Protein AF-A0A729UUF3-F1 (afdb_monomer_lite)

Secondary structure (DSSP, 8-state):
-HHHHHHHHHHSHHHHHHHHHHHHHHHH-TTS-HHHHHHHHHHHHHHSEEEEEE-GGG--HHHHHHH----S---TTPPTT---HHHHHHHHHHHHHHTGGGGGGSTTGGG-----B-TTS-BS-SS--GGGS-SS-EEETT--TT-TTGGG-SEEEEEPHHHHHH-EE-SS-TTSTT--S-GGG-EEGGGHHHHHHH--B-TT--BHHHHHHHHHTT----S--

Foldseek 3Di:
DLVLLLVQCVVCQVVLLVLLLVVCCVPVHDVDPSVLLLVLLLVLLLPFWKKDAAAPVPDPVVVVVVVVDDFLPPPPPDDVLDDDVLLVVVVVLCCVLSVLVCCCVDPCVVVDPQPDADPSRHGSDPRDDSSLARSDIARHSVPDCQHRCCVNHSHIDTDDSVNQQVDKDALDDSVPPPCPVPSQLIHGSSRCSSSSSHHDQDPVRNGPNVQSSCVSVVHDDDPDD

Structure (mmCIF, N/CA/C/O backbone):
data_AF-A0A729UUF3-F1
#
_entry.id   AF-A0A729UUF3-F1
#
loop_
_atom_site.group_PDB
_atom_site.id
_atom_site.type_symbol
_atom_site.label_atom_id
_atom_site.label_alt_id
_atom_site.label_comp_id
_atom_site.label_asym_id
_atom_site.label_entity_id
_atom_site.label_seq_id
_atom_site.pdbx_PDB_ins_code
_atom_site.Cartn_x
_atom_site.Cartn_y
_atom_site.Cartn_z
_atom_site.occupancy
_atom_site.B_iso_or_equiv
_atom_site.auth_seq_id
_atom_site.auth_comp_id
_atom_site.auth_asym_id
_atom_site.auth_atom_id
_atom_site.pdbx_PDB_model_num
ATOM 1 N N . VAL A 1 1 ? 18.237 -3.081 4.092 1.00 68.50 1 VAL A N 1
ATOM 2 C CA . VAL A 1 1 ? 17.178 -2.064 3.839 1.00 68.50 1 VAL A CA 1
ATOM 3 C C . VAL A 1 1 ? 15.851 -2.416 4.506 1.00 68.50 1 VAL A C 1
ATOM 5 O O . VAL A 1 1 ? 15.433 -1.671 5.378 1.00 68.50 1 VAL A O 1
ATOM 8 N N . LEU A 1 2 ? 15.205 -3.546 4.182 1.00 71.25 2 LEU A N 1
ATOM 9 C CA . LEU A 1 2 ? 13.897 -3.905 4.768 1.00 71.25 2 LEU A CA 1
ATOM 10 C C . LEU A 1 2 ? 13.904 -3.995 6.302 1.00 71.25 2 LEU A C 1
ATOM 12 O O . LEU A 1 2 ? 12.980 -3.504 6.934 1.00 71.25 2 LEU A O 1
ATOM 16 N N . ALA A 1 3 ? 14.966 -4.535 6.907 1.00 74.19 3 ALA A N 1
ATOM 17 C CA . ALA A 1 3 ? 15.109 -4.572 8.366 1.00 74.19 3 ALA A CA 1
ATOM 18 C C . ALA A 1 3 ? 15.191 -3.167 9.003 1.00 74.19 3 ALA A C 1
ATOM 20 O O . ALA A 1 3 ? 14.622 -2.939 10.067 1.00 74.19 3 ALA A O 1
ATOM 21 N N . HIS A 1 4 ? 15.835 -2.209 8.323 1.00 77.56 4 HIS A N 1
ATOM 22 C CA . HIS A 1 4 ? 15.883 -0.803 8.749 1.00 77.56 4 HIS A CA 1
ATOM 23 C C . HIS A 1 4 ? 14.510 -0.146 8.633 1.00 77.56 4 HIS A C 1
ATOM 25 O O . HIS A 1 4 ? 14.050 0.470 9.587 1.00 77.56 4 HIS A O 1
ATOM 31 N N . ILE A 1 5 ? 13.823 -0.348 7.502 1.00 77.75 5 ILE A N 1
ATOM 32 C CA . ILE A 1 5 ? 12.441 0.111 7.298 1.00 77.75 5 ILE A CA 1
ATOM 33 C C . ILE A 1 5 ? 11.529 -0.454 8.394 1.00 77.75 5 ILE A C 1
ATOM 35 O O . ILE A 1 5 ? 10.790 0.296 9.019 1.00 77.75 5 ILE A O 1
ATOM 39 N N . HIS A 1 6 ? 11.623 -1.753 8.682 1.00 79.19 6 HIS A N 1
ATOM 40 C CA . HIS A 1 6 ? 10.849 -2.397 9.741 1.00 79.19 6 HIS A CA 1
ATOM 41 C C . HIS A 1 6 ? 11.149 -1.789 11.120 1.00 79.19 6 HIS A C 1
ATOM 43 O O . HIS A 1 6 ? 10.230 -1.402 11.833 1.00 79.19 6 HIS A O 1
ATOM 49 N N . SER A 1 7 ? 12.427 -1.616 11.475 1.00 81.12 7 SER A N 1
ATOM 50 C CA . SER A 1 7 ? 12.832 -0.962 12.728 1.00 81.12 7 SER A CA 1
ATOM 51 C C . SER A 1 7 ? 12.320 0.480 12.833 1.00 81.12 7 SER A C 1
ATOM 53 O O . SER A 1 7 ? 11.868 0.900 13.899 1.00 81.12 7 SER A O 1
ATOM 55 N N . ARG A 1 8 ? 12.338 1.240 11.728 1.00 81.19 8 ARG A N 1
ATOM 56 C CA . ARG A 1 8 ? 11.728 2.575 11.652 1.00 81.19 8 ARG A CA 1
ATOM 57 C C . ARG A 1 8 ? 10.232 2.519 11.912 1.00 81.19 8 ARG A C 1
ATOM 59 O O . ARG A 1 8 ? 9.760 3.259 12.766 1.00 81.19 8 ARG A O 1
ATOM 66 N N . CYS A 1 9 ? 9.515 1.642 11.215 1.00 79.75 9 CYS A N 1
ATOM 67 C CA . CYS A 1 9 ? 8.078 1.476 11.401 1.00 79.75 9 CYS A CA 1
ATOM 68 C C . CYS A 1 9 ? 7.740 1.116 12.851 1.00 79.75 9 CYS A C 1
ATOM 70 O O . CYS A 1 9 ? 6.794 1.676 13.392 1.00 79.75 9 CYS A O 1
ATOM 72 N N . GLN A 1 10 ? 8.544 0.262 13.490 1.00 85.06 10 GLN A N 1
ATOM 73 C CA . GLN A 1 10 ? 8.296 -0.172 14.861 1.00 85.06 10 GLN A CA 1
ATOM 74 C C . GLN A 1 10 ? 8.454 0.946 15.896 1.00 85.06 10 GLN A C 1
ATOM 76 O O . GLN A 1 10 ? 7.766 0.930 16.911 1.00 85.06 10 GLN A O 1
ATOM 81 N N . ARG A 1 11 ? 9.318 1.939 15.643 1.00 85.56 11 ARG A N 1
ATOM 82 C CA . ARG A 1 11 ? 9.470 3.096 16.540 1.00 85.56 11 ARG A CA 1
ATOM 83 C C . ARG A 1 11 ? 8.212 3.951 16.635 1.00 85.56 11 ARG A C 1
ATOM 85 O O . ARG A 1 11 ? 7.914 4.461 17.707 1.00 85.56 11 ARG A O 1
ATOM 92 N N . ASP A 1 12 ? 7.489 4.079 15.527 1.00 85.12 12 ASP A N 1
ATOM 93 C CA . ASP A 1 12 ? 6.299 4.926 15.431 1.00 85.12 12 ASP A CA 1
ATOM 94 C C . ASP A 1 12 ? 4.991 4.109 15.512 1.00 85.12 12 ASP A C 1
ATOM 96 O O . ASP A 1 12 ? 3.903 4.674 15.380 1.00 85.12 12 ASP A O 1
ATOM 100 N N . ALA A 1 13 ? 5.087 2.789 15.729 1.00 88.38 13 ALA A N 1
ATOM 101 C CA . ALA A 1 13 ? 3.966 1.847 15.683 1.00 88.38 13 ALA A CA 1
ATOM 102 C C . ALA A 1 13 ? 2.848 2.207 16.662 1.00 88.38 13 ALA A C 1
ATOM 104 O O . ALA A 1 13 ? 1.693 2.312 16.257 1.00 88.38 13 ALA A O 1
ATOM 105 N N . ASP A 1 14 ? 3.183 2.478 17.924 1.00 91.94 14 ASP A N 1
ATOM 106 C CA . ASP A 1 14 ? 2.181 2.809 18.942 1.00 91.94 14 ASP A CA 1
ATOM 107 C C . ASP A 1 14 ? 1.457 4.123 18.618 1.00 91.94 14 ASP A C 1
ATOM 109 O O . ASP A 1 14 ? 0.231 4.206 18.703 1.00 91.94 14 ASP A O 1
ATOM 113 N N . ILE A 1 15 ? 2.203 5.134 18.158 1.00 92.00 15 ILE A N 1
ATOM 114 C CA . ILE A 1 15 ? 1.661 6.449 17.787 1.00 92.00 15 ILE A CA 1
ATOM 115 C C . ILE A 1 15 ? 0.710 6.319 16.593 1.00 92.00 15 ILE A C 1
ATOM 117 O O . ILE A 1 15 ? -0.364 6.925 16.564 1.00 92.00 15 ILE A O 1
ATOM 121 N N . ILE A 1 16 ? 1.099 5.557 15.574 1.00 9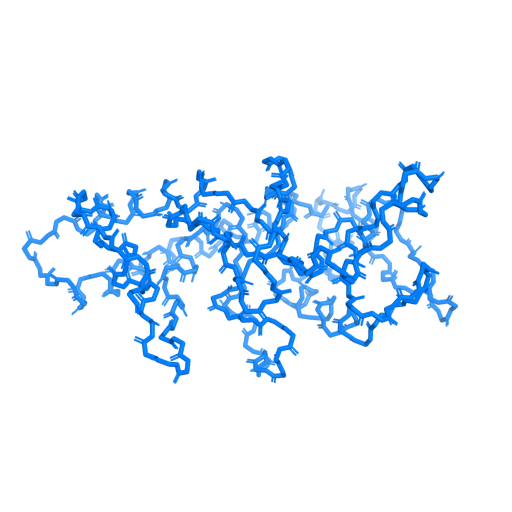1.44 16 ILE A N 1
ATOM 122 C CA . ILE A 1 16 ? 0.281 5.372 14.374 1.00 91.44 16 ILE A CA 1
ATOM 123 C C . ILE A 1 16 ? -0.935 4.497 14.674 1.00 91.44 16 ILE A C 1
ATOM 125 O O . ILE A 1 16 ? -2.042 4.827 14.237 1.00 91.44 16 ILE A O 1
ATOM 129 N N . ARG A 1 17 ? -0.768 3.439 15.469 1.00 94.56 17 ARG A N 1
ATOM 130 C CA . ARG A 1 17 ? -1.879 2.618 15.950 1.00 94.56 17 ARG A CA 1
ATOM 131 C C . ARG A 1 17 ? -2.890 3.470 16.709 1.00 94.56 17 ARG A C 1
ATOM 133 O O . ARG A 1 17 ? -4.086 3.384 16.434 1.00 94.56 17 ARG A O 1
ATOM 140 N N . GLU A 1 18 ? -2.431 4.353 17.593 1.00 95.25 18 GLU A N 1
ATOM 141 C CA . GLU A 1 18 ? -3.304 5.281 18.308 1.00 95.25 18 GLU A CA 1
ATOM 142 C C . GLU A 1 18 ? -4.038 6.233 17.349 1.00 95.25 18 GLU A C 1
ATOM 144 O O . GLU A 1 18 ? -5.249 6.431 17.475 1.00 95.25 18 GLU A O 1
ATOM 149 N N . LYS A 1 19 ? -3.350 6.783 16.339 1.00 94.31 19 LYS A N 1
ATOM 150 C CA . LYS A 1 19 ? -3.987 7.615 15.300 1.00 94.31 19 LYS A CA 1
ATOM 151 C C . LYS A 1 19 ? -5.084 6.854 14.550 1.00 94.31 19 LYS A C 1
ATOM 153 O O . LYS A 1 19 ? -6.162 7.412 14.331 1.00 94.31 19 LYS A O 1
ATOM 158 N N . ALA A 1 20 ? -4.838 5.596 14.183 1.00 94.81 20 ALA A N 1
ATOM 159 C CA . ALA A 1 20 ? -5.822 4.751 13.512 1.00 94.81 20 ALA A CA 1
ATOM 160 C C . ALA A 1 20 ? -7.036 4.465 14.416 1.00 94.81 20 ALA A C 1
ATOM 162 O O . ALA A 1 20 ? -8.177 4.619 13.975 1.00 94.81 20 ALA A O 1
ATOM 163 N N . LEU A 1 21 ? -6.813 4.148 15.696 1.00 96.00 21 LEU A N 1
ATOM 164 C CA . LEU A 1 21 ? -7.884 3.940 16.679 1.00 96.00 21 LEU A CA 1
ATOM 165 C C . LEU A 1 21 ? -8.728 5.200 16.891 1.00 96.00 21 LEU A C 1
ATOM 167 O O . LEU A 1 21 ? -9.956 5.131 16.838 1.00 96.00 21 LEU A O 1
ATOM 171 N N . ARG A 1 22 ? -8.089 6.365 17.067 1.00 94.56 22 ARG A N 1
ATOM 172 C CA . ARG A 1 22 ? -8.787 7.657 17.198 1.00 94.56 22 ARG A CA 1
ATOM 173 C C . ARG A 1 22 ? -9.650 7.945 15.973 1.00 94.56 22 ARG A C 1
ATOM 175 O O . ARG A 1 22 ? -10.770 8.435 16.111 1.00 94.56 22 ARG A O 1
ATOM 182 N N . ARG A 1 23 ? -9.157 7.619 14.774 1.00 93.00 23 ARG A N 1
ATOM 183 C CA . ARG A 1 23 ? -9.937 7.746 13.541 1.00 93.00 23 ARG A CA 1
ATOM 184 C C . ARG A 1 23 ? -11.158 6.828 13.541 1.00 93.00 23 ARG A C 1
ATOM 186 O O . ARG A 1 23 ? -12.254 7.307 13.262 1.00 93.00 23 ARG A O 1
ATOM 193 N N . ILE A 1 24 ? -10.978 5.544 13.856 1.00 94.38 24 ILE A N 1
ATOM 194 C CA . ILE A 1 24 ? -12.077 4.569 13.911 1.00 94.38 24 ILE A CA 1
ATOM 195 C C . ILE A 1 24 ? -13.133 5.016 14.918 1.00 94.38 24 ILE A C 1
ATOM 197 O O . ILE A 1 24 ? -14.303 5.092 14.560 1.00 94.38 24 ILE A O 1
ATOM 201 N N . SER A 1 25 ? -12.720 5.397 16.127 1.00 93.94 25 SER A N 1
ATOM 202 C CA . SER A 1 25 ? -13.625 5.892 17.167 1.00 93.94 25 SER A CA 1
ATOM 203 C C . SER A 1 25 ? -14.436 7.102 16.693 1.00 93.94 25 SER A C 1
ATOM 205 O O . SER A 1 25 ? -15.658 7.125 16.828 1.00 93.94 25 SER A O 1
ATOM 207 N N . ARG A 1 26 ? -13.778 8.075 16.048 1.00 93.06 26 ARG A N 1
ATOM 208 C CA . ARG A 1 26 ? -14.433 9.272 15.504 1.00 93.06 26 ARG A CA 1
ATOM 209 C C . ARG A 1 26 ? -15.440 8.954 14.396 1.00 93.06 26 ARG A C 1
ATOM 211 O O . ARG A 1 26 ? -16.493 9.578 14.343 1.00 93.06 26 ARG A O 1
ATOM 218 N N . GLU A 1 27 ? -15.101 8.057 13.473 1.00 91.38 27 GLU A N 1
ATOM 219 C CA . GLU A 1 27 ? -15.899 7.822 12.259 1.00 91.38 27 GLU A CA 1
ATOM 220 C C . GLU A 1 27 ? -16.933 6.698 12.404 1.00 91.38 27 GLU A C 1
ATOM 222 O O . GLU A 1 27 ? -17.906 6.668 11.652 1.00 91.38 27 GLU A O 1
ATOM 227 N N . CYS A 1 28 ? -16.734 5.780 13.351 1.00 90.62 28 CYS A N 1
ATOM 228 C CA . CYS A 1 28 ? -17.600 4.620 13.562 1.00 90.62 28 CYS A CA 1
ATOM 229 C C . CYS A 1 28 ? -18.421 4.705 14.861 1.00 90.62 28 CYS A C 1
ATOM 231 O O . CYS A 1 28 ? -19.389 3.960 14.993 1.00 90.62 28 CYS A O 1
ATOM 233 N N . GLY A 1 29 ? -18.075 5.612 15.782 1.00 85.44 29 GLY A N 1
ATOM 234 C CA . GLY A 1 29 ? -18.735 5.767 17.079 1.00 85.44 29 GLY A CA 1
ATOM 235 C C . GLY A 1 29 ? -18.079 4.955 18.201 1.00 85.44 29 GLY A C 1
ATOM 236 O O . GLY A 1 29 ? -17.222 4.103 17.969 1.00 85.44 29 GLY A O 1
ATOM 237 N N . THR A 1 30 ? -18.484 5.238 19.440 1.00 74.69 30 THR A N 1
ATOM 238 C CA . THR A 1 30 ? -17.881 4.690 20.671 1.00 74.69 30 THR A CA 1
ATOM 239 C C . THR A 1 30 ? -18.423 3.324 21.090 1.00 74.69 30 THR A C 1
ATOM 241 O O . THR A 1 30 ? -17.847 2.691 21.965 1.00 74.69 30 THR A O 1
ATOM 244 N N . GLU A 1 31 ? -19.518 2.860 20.484 1.00 80.50 31 GLU A N 1
ATOM 245 C CA . GLU A 1 31 ? -20.158 1.571 20.807 1.00 80.50 31 GLU A CA 1
ATOM 246 C C . GLU A 1 31 ? -19.448 0.366 20.169 1.00 80.50 31 GLU A C 1
ATOM 248 O O . GLU A 1 31 ? -19.756 -0.784 20.472 1.00 80.50 31 GLU A O 1
ATOM 253 N N . ILE A 1 32 ? -18.495 0.620 19.270 1.00 86.56 32 ILE A N 1
ATOM 254 C CA . ILE A 1 32 ? -17.754 -0.412 18.549 1.00 86.56 32 ILE A CA 1
ATOM 255 C C . ILE A 1 32 ? -16.410 -0.644 19.233 1.00 86.56 32 ILE A C 1
ATOM 257 O O . ILE A 1 32 ? -15.685 0.305 19.540 1.00 86.56 32 ILE A O 1
ATOM 261 N N . ASP A 1 33 ? -16.028 -1.914 19.378 1.00 94.50 33 ASP A N 1
ATOM 262 C CA . ASP A 1 33 ? -14.659 -2.286 19.727 1.00 94.50 33 ASP A CA 1
ATOM 263 C C . ASP A 1 33 ? -13.699 -1.854 18.604 1.00 94.50 33 ASP A C 1
ATOM 265 O O . ASP A 1 33 ? -13.511 -2.536 17.590 1.00 94.50 33 ASP A O 1
ATOM 269 N N . CYS A 1 34 ? -13.110 -0.671 18.785 1.00 94.88 34 CYS A N 1
ATOM 270 C CA . CYS A 1 34 ? -12.205 -0.052 17.825 1.00 94.88 34 CYS A CA 1
ATOM 271 C C . CYS A 1 34 ? -10.931 -0.880 17.620 1.00 94.88 34 CYS A C 1
ATOM 273 O O . CYS A 1 34 ? -10.379 -0.875 16.521 1.00 94.88 34 CYS A O 1
ATOM 275 N N . THR A 1 35 ? -10.479 -1.604 18.647 1.00 95.81 35 THR A N 1
ATOM 276 C CA . THR A 1 35 ? -9.274 -2.438 18.582 1.00 95.81 35 THR A CA 1
ATOM 277 C C . THR A 1 35 ? -9.529 -3.676 17.739 1.00 95.81 35 THR A C 1
ATOM 279 O O . THR A 1 35 ? -8.746 -3.977 16.836 1.00 95.81 35 THR A O 1
ATOM 282 N N . LEU A 1 36 ? -10.645 -4.363 17.987 1.00 96.19 36 LEU A N 1
ATOM 283 C CA . LEU A 1 36 ? -11.055 -5.505 17.177 1.00 96.19 36 LEU A CA 1
ATOM 284 C C . LEU A 1 36 ? -11.284 -5.093 15.720 1.00 96.19 36 LEU A C 1
ATOM 286 O O . LEU A 1 36 ? -10.827 -5.784 14.808 1.00 96.19 36 LEU A O 1
ATOM 290 N N . LEU A 1 37 ? -11.961 -3.962 15.495 1.00 96.50 37 LEU A N 1
ATOM 291 C CA . LEU A 1 37 ? -12.211 -3.452 14.150 1.00 96.50 37 LEU A CA 1
ATOM 292 C C . LEU A 1 37 ? -10.899 -3.111 13.429 1.00 96.50 37 LEU A C 1
ATOM 294 O O . LEU A 1 37 ? -10.712 -3.546 12.296 1.00 96.50 37 LEU A O 1
ATOM 298 N N . LEU A 1 38 ? -9.967 -2.418 14.093 1.00 96.81 38 LEU A N 1
ATOM 299 C CA . LEU A 1 38 ? -8.652 -2.105 13.528 1.00 96.81 38 LEU A CA 1
ATOM 300 C C . LEU A 1 38 ? -7.894 -3.372 13.122 1.00 96.81 38 LEU A C 1
ATOM 302 O O . LEU A 1 38 ? -7.396 -3.447 12.002 1.00 96.81 38 LEU A O 1
ATOM 306 N N . ASN A 1 39 ? -7.842 -4.377 13.999 1.00 96.69 39 ASN A N 1
ATOM 307 C CA . ASN A 1 39 ? -7.133 -5.626 13.719 1.00 96.69 39 ASN A CA 1
ATOM 308 C C . ASN A 1 39 ? -7.719 -6.349 12.494 1.00 96.69 39 ASN A C 1
ATOM 310 O O . ASN A 1 39 ? -6.967 -6.815 11.644 1.00 96.69 39 ASN A O 1
ATOM 314 N N . LYS A 1 40 ? -9.052 -6.377 12.352 1.00 97.06 40 LYS A N 1
ATOM 315 C CA . LYS A 1 40 ? -9.712 -6.932 11.157 1.00 97.06 40 LYS A CA 1
ATOM 316 C C . LYS A 1 40 ? -9.395 -6.139 9.891 1.00 97.06 40 LYS A C 1
ATOM 318 O O . LYS A 1 40 ? -9.183 -6.724 8.837 1.00 97.06 40 LYS A O 1
ATOM 323 N N . MET A 1 41 ? -9.368 -4.809 9.976 1.00 96.25 41 MET A N 1
ATOM 324 C CA . MET A 1 41 ? -9.020 -3.957 8.836 1.00 96.25 41 MET A CA 1
ATOM 325 C C . MET A 1 41 ? -7.568 -4.183 8.388 1.00 96.25 41 MET A C 1
ATOM 327 O O . MET A 1 41 ? -7.312 -4.257 7.190 1.00 96.25 41 MET A O 1
ATOM 331 N N . VAL A 1 42 ? -6.629 -4.326 9.331 1.00 95.94 42 VAL A N 1
ATOM 332 C CA . VAL A 1 42 ? -5.226 -4.668 9.040 1.00 95.94 42 VAL A CA 1
ATOM 333 C C . VAL A 1 42 ? -5.127 -6.033 8.360 1.00 95.94 42 VAL A C 1
ATOM 335 O O . VAL A 1 42 ? -4.477 -6.134 7.321 1.00 95.94 42 VAL A O 1
ATOM 338 N N . ASP A 1 43 ? -5.818 -7.044 8.890 1.00 95.69 43 ASP A N 1
ATOM 339 C CA . ASP A 1 43 ? -5.847 -8.394 8.318 1.00 95.69 43 ASP A CA 1
ATOM 340 C C . ASP A 1 43 ? -6.377 -8.393 6.873 1.00 95.69 43 ASP A C 1
ATOM 342 O O . ASP A 1 43 ? -5.748 -8.952 5.974 1.00 95.69 43 ASP A O 1
ATOM 346 N N . ILE A 1 44 ? -7.465 -7.664 6.602 1.00 94.88 44 ILE A N 1
ATOM 347 C CA . ILE A 1 44 ? -7.993 -7.491 5.239 1.00 94.88 44 ILE A CA 1
ATOM 348 C C . ILE A 1 44 ? -6.937 -6.883 4.308 1.00 94.88 44 ILE A C 1
ATOM 350 O O . ILE A 1 44 ? -6.737 -7.377 3.200 1.00 94.88 44 ILE A O 1
ATOM 354 N N . LEU A 1 45 ? -6.245 -5.822 4.736 1.00 94.06 45 LEU A N 1
ATOM 355 C CA . LEU A 1 45 ? -5.234 -5.160 3.906 1.00 94.06 45 LEU A CA 1
ATOM 356 C C . LEU A 1 45 ? -4.005 -6.046 3.658 1.00 94.06 45 LEU A C 1
ATOM 358 O O . LEU A 1 45 ? -3.450 -6.019 2.561 1.00 94.06 45 LEU A O 1
ATOM 362 N N . GLN A 1 46 ? -3.573 -6.840 4.638 1.00 93.06 46 GLN A N 1
ATOM 363 C CA . GLN A 1 46 ? -2.435 -7.754 4.476 1.00 93.06 46 GLN A CA 1
ATOM 364 C C . GLN A 1 46 ? -2.755 -8.910 3.516 1.00 93.06 46 GLN A C 1
ATOM 366 O O . GLN A 1 46 ? -1.899 -9.294 2.710 1.00 93.06 46 GLN A O 1
ATOM 371 N N . ASN A 1 47 ? -3.996 -9.404 3.537 1.00 93.12 47 ASN A N 1
ATOM 372 C CA . ASN A 1 47 ? -4.465 -10.493 2.675 1.00 93.12 47 ASN A CA 1
ATOM 373 C C . ASN A 1 47 ? -5.026 -10.024 1.318 1.00 93.12 47 ASN A C 1
ATOM 375 O O . ASN A 1 47 ? -5.300 -10.846 0.449 1.00 93.12 47 ASN A O 1
ATOM 379 N N . ALA A 1 48 ? -5.179 -8.717 1.099 1.00 92.75 48 ALA A N 1
ATOM 380 C CA . ALA A 1 48 ? -5.674 -8.168 -0.160 1.00 92.75 48 ALA A CA 1
ATOM 381 C C . ALA A 1 48 ? -4.748 -8.479 -1.348 1.00 92.75 48 ALA A C 1
ATOM 383 O O . ALA A 1 48 ? -3.518 -8.484 -1.211 1.00 92.75 48 ALA A O 1
ATOM 384 N N . ARG A 1 49 ? -5.331 -8.674 -2.536 1.00 92.38 49 ARG A N 1
ATOM 385 C CA . ARG A 1 49 ? -4.576 -8.907 -3.775 1.00 92.38 49 ARG A CA 1
ATOM 386 C C . ARG A 1 49 ? -3.776 -7.662 -4.141 1.00 92.38 49 ARG A C 1
ATOM 388 O O . ARG A 1 49 ? -4.284 -6.544 -4.053 1.00 92.38 49 ARG A O 1
ATOM 395 N N . LEU A 1 50 ? -2.537 -7.840 -4.593 1.00 90.69 50 LEU A N 1
ATOM 396 C CA . LEU A 1 50 ? -1.750 -6.750 -5.167 1.00 90.69 50 LEU A CA 1
ATOM 397 C C . LEU A 1 50 ? -1.835 -6.837 -6.691 1.00 90.69 50 LEU A C 1
ATOM 399 O O . LEU A 1 50 ? -1.277 -7.756 -7.285 1.00 90.69 50 LEU A O 1
ATOM 403 N N . THR A 1 51 ? -2.541 -5.904 -7.327 1.00 89.19 51 THR A N 1
ATOM 404 C CA . THR A 1 51 ? -2.884 -6.005 -8.753 1.00 89.19 51 THR A CA 1
ATOM 405 C C . THR A 1 51 ? -2.218 -4.929 -9.603 1.00 89.19 51 THR A C 1
ATOM 407 O O . THR A 1 51 ? -2.176 -3.765 -9.202 1.00 89.19 51 THR A O 1
ATOM 410 N N . ILE A 1 52 ? -1.777 -5.289 -10.812 1.00 85.50 52 ILE A N 1
ATOM 411 C CA . ILE A 1 52 ? -1.381 -4.341 -11.866 1.00 85.50 52 ILE A CA 1
ATOM 412 C C . ILE A 1 52 ? -2.427 -4.376 -12.977 1.00 85.50 52 ILE A C 1
ATOM 414 O O . ILE A 1 52 ? -2.534 -5.367 -13.700 1.00 85.50 52 ILE A O 1
ATOM 418 N N . ASN A 1 53 ? -3.180 -3.288 -13.120 1.00 85.19 53 ASN A N 1
ATOM 419 C CA . ASN A 1 53 ? -4.189 -3.118 -14.161 1.00 85.19 53 ASN A CA 1
ATOM 420 C C . ASN A 1 53 ? -3.580 -2.717 -15.507 1.00 85.19 53 ASN A C 1
ATOM 422 O O . ASN A 1 53 ? -2.645 -1.919 -15.565 1.00 85.19 53 ASN A O 1
ATOM 426 N N . PHE A 1 54 ? -4.145 -3.237 -16.597 1.00 79.94 54 PHE A N 1
ATOM 427 C CA . PHE A 1 54 ? -3.719 -2.929 -17.955 1.00 79.94 54 PHE A CA 1
ATOM 428 C C . PHE A 1 54 ? -4.840 -3.086 -18.988 1.00 79.94 54 PHE A C 1
ATOM 430 O O . PHE A 1 54 ? -5.830 -3.801 -18.802 1.00 79.94 54 PHE A O 1
ATOM 437 N N . ASN A 1 55 ? -4.671 -2.427 -20.135 1.00 81.06 55 ASN A N 1
ATOM 438 C CA . ASN A 1 55 ? -5.514 -2.643 -21.304 1.00 81.06 55 ASN A CA 1
ATOM 439 C C . ASN A 1 55 ? -4.896 -3.736 -22.185 1.00 81.06 55 ASN A C 1
ATOM 441 O O . ASN A 1 55 ? -3.883 -3.492 -22.839 1.00 81.06 55 ASN A O 1
ATOM 445 N N . ALA A 1 56 ? -5.516 -4.920 -22.223 1.00 80.56 56 ALA A N 1
ATOM 446 C CA . ALA A 1 56 ? -5.014 -6.066 -22.982 1.00 80.56 56 ALA A CA 1
ATOM 447 C C . ALA A 1 56 ? -4.808 -5.763 -24.47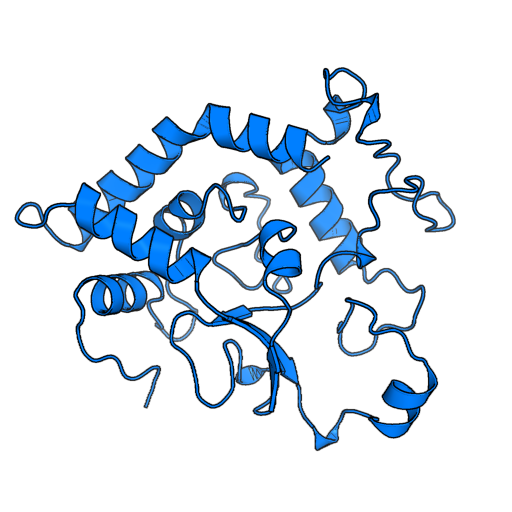5 1.00 80.56 56 ALA A C 1
ATOM 449 O O . ALA A 1 56 ? -3.852 -6.251 -25.064 1.00 80.56 56 ALA A O 1
ATOM 450 N N . ALA A 1 57 ? -5.631 -4.892 -25.071 1.00 80.62 57 ALA A N 1
ATOM 451 C CA . ALA A 1 57 ? -5.484 -4.489 -26.471 1.00 80.62 57 ALA A CA 1
ATOM 452 C C . ALA A 1 57 ? -4.237 -3.621 -26.731 1.00 80.62 57 ALA A C 1
ATOM 454 O O . ALA A 1 57 ? -3.857 -3.416 -27.880 1.00 80.62 57 ALA A O 1
ATOM 455 N N . LYS A 1 58 ? -3.616 -3.086 -25.673 1.00 74.38 58 LYS A N 1
ATOM 456 C CA . LYS A 1 58 ? -2.398 -2.267 -25.735 1.00 74.38 58 LYS A CA 1
ATOM 457 C C . LYS A 1 58 ? -1.152 -3.018 -25.259 1.00 74.38 58 LYS A C 1
ATOM 459 O O . LYS A 1 58 ? -0.066 -2.447 -25.318 1.00 74.38 58 LYS A O 1
ATOM 464 N N . ILE A 1 59 ? -1.292 -4.254 -24.773 1.00 71.38 59 ILE A N 1
ATOM 465 C CA . ILE A 1 59 ? -0.154 -5.076 -24.358 1.00 71.38 59 ILE A CA 1
ATOM 466 C C . ILE A 1 59 ? 0.314 -5.938 -25.528 1.00 71.38 59 ILE A C 1
ATOM 468 O O . ILE A 1 59 ? -0.428 -6.769 -26.048 1.00 71.38 59 ILE A O 1
ATOM 472 N N . ASP A 1 60 ? 1.588 -5.791 -25.887 1.00 72.12 60 ASP A N 1
ATOM 473 C CA . ASP A 1 60 ? 2.279 -6.730 -26.767 1.00 72.12 60 ASP A CA 1
ATOM 474 C C . ASP A 1 60 ? 2.751 -7.953 -25.967 1.00 72.12 60 ASP A C 1
ATOM 476 O O . ASP A 1 60 ? 3.887 -8.033 -25.486 1.00 72.12 60 ASP A O 1
ATOM 480 N N . PHE A 1 61 ? 1.851 -8.927 -25.825 1.00 73.00 61 PHE A N 1
ATOM 481 C CA . PHE A 1 61 ? 2.146 -10.184 -25.142 1.00 73.00 61 PHE A CA 1
ATOM 482 C C . PHE A 1 61 ? 3.239 -11.001 -25.846 1.00 73.00 61 PHE A C 1
ATOM 484 O O . PHE A 1 61 ? 3.962 -11.747 -25.187 1.00 73.00 61 PHE A O 1
ATOM 491 N N . ALA A 1 62 ? 3.396 -10.868 -27.166 1.00 70.94 62 ALA A N 1
ATOM 492 C CA . ALA A 1 62 ? 4.373 -11.648 -27.921 1.00 70.94 62 ALA A CA 1
ATOM 493 C C . ALA A 1 62 ? 5.808 -11.209 -27.598 1.00 70.94 62 ALA A C 1
ATOM 495 O O . ALA A 1 62 ? 6.680 -12.054 -27.385 1.00 70.94 62 ALA A O 1
ATOM 496 N N . SER A 1 63 ? 6.053 -9.901 -27.512 1.00 65.38 63 SER A N 1
ATOM 497 C CA . SER A 1 63 ? 7.341 -9.367 -27.048 1.00 65.38 63 SER A CA 1
ATOM 498 C C . SER A 1 63 ? 7.573 -9.643 -25.562 1.00 65.38 63 SER A C 1
ATOM 500 O O . SER A 1 63 ? 8.690 -9.961 -25.153 1.00 65.38 63 SER A O 1
ATOM 502 N N . LEU A 1 64 ? 6.508 -9.599 -24.762 1.00 63.84 64 LEU A N 1
ATOM 503 C CA . LEU A 1 64 ? 6.553 -9.872 -23.326 1.00 63.84 64 LEU A CA 1
ATOM 504 C C . LEU A 1 64 ? 6.981 -11.319 -23.021 1.00 63.84 64 LEU A C 1
ATOM 506 O O . LEU A 1 64 ? 7.844 -11.537 -22.174 1.00 63.84 64 LEU A O 1
ATOM 510 N N . LEU A 1 65 ? 6.483 -12.302 -23.777 1.00 64.69 65 LEU A N 1
ATOM 511 C CA . LEU A 1 65 ? 6.897 -13.707 -23.652 1.00 64.69 65 LEU A CA 1
ATOM 512 C C . LEU A 1 65 ? 8.356 -13.952 -24.081 1.00 64.69 65 LEU A C 1
ATOM 514 O O . LEU A 1 65 ? 9.010 -14.850 -23.550 1.00 64.69 65 LEU A O 1
ATOM 518 N N . LYS A 1 66 ? 8.882 -13.166 -25.030 1.00 60.94 66 LYS A N 1
ATOM 519 C CA . LYS A 1 66 ? 10.262 -13.307 -25.533 1.00 60.94 66 LYS A CA 1
ATOM 520 C C . LYS A 1 66 ? 11.310 -12.787 -24.554 1.00 60.94 66 LYS A C 1
ATOM 522 O O . LYS A 1 66 ? 12.373 -13.391 -24.440 1.00 60.94 66 LYS A O 1
ATOM 527 N N . ASN A 1 67 ? 11.011 -11.698 -23.850 1.00 55.75 67 ASN A N 1
ATOM 528 C CA . ASN A 1 67 ? 11.985 -11.026 -22.991 1.00 55.75 67 ASN A CA 1
ATOM 529 C C . ASN A 1 67 ? 12.218 -11.731 -21.645 1.00 55.75 67 ASN A C 1
ATOM 531 O O . ASN A 1 67 ? 13.158 -11.360 -20.954 1.00 55.75 67 ASN A O 1
ATOM 535 N N . LYS A 1 68 ? 11.416 -12.751 -21.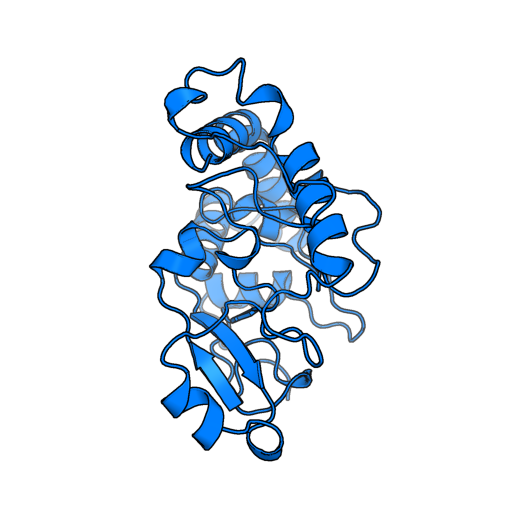286 1.00 46.25 68 LYS A N 1
ATOM 536 C CA . LYS A 1 68 ? 11.505 -13.594 -20.065 1.00 46.25 68 LYS A CA 1
ATOM 537 C C . LYS A 1 68 ? 11.541 -12.863 -18.713 1.00 46.25 68 LYS A C 1
ATOM 539 O O . LYS A 1 68 ? 11.442 -13.516 -17.679 1.00 46.25 68 LYS A O 1
ATOM 544 N N . GLU A 1 69 ? 11.637 -11.543 -18.705 1.00 44.97 69 GLU A N 1
ATOM 545 C CA . GLU A 1 69 ? 11.717 -10.706 -17.521 1.00 44.97 69 GLU A CA 1
ATOM 546 C C . GLU A 1 69 ? 10.555 -9.718 -17.526 1.00 44.97 69 GLU A C 1
ATOM 548 O O . GLU A 1 69 ? 10.391 -8.894 -18.429 1.00 44.97 69 GLU A O 1
ATOM 553 N N . TYR A 1 70 ? 9.736 -9.808 -16.483 1.00 49.97 70 TYR A N 1
ATOM 554 C CA . TYR A 1 70 ? 8.781 -8.772 -16.139 1.00 49.97 70 TYR A CA 1
ATOM 555 C C . TYR A 1 70 ? 9.554 -7.670 -15.419 1.00 49.97 70 TYR A C 1
ATOM 557 O O . TYR A 1 70 ? 9.960 -7.845 -14.271 1.00 49.97 70 TYR A O 1
ATOM 565 N N . LEU A 1 71 ? 9.779 -6.528 -16.068 1.00 46.16 71 LEU A N 1
ATOM 566 C CA . LEU A 1 71 ? 10.217 -5.354 -15.322 1.00 46.16 71 LEU A CA 1
ATOM 567 C C . LEU A 1 71 ? 9.043 -4.905 -14.447 1.00 46.16 71 LEU A C 1
ATOM 569 O O . LEU A 1 71 ? 7.938 -4.701 -14.946 1.00 46.16 71 LEU A O 1
ATOM 573 N N . ASN A 1 72 ? 9.280 -4.682 -13.153 1.00 44.09 72 ASN A N 1
ATOM 574 C CA . ASN A 1 72 ? 8.267 -4.137 -12.236 1.00 44.09 72 ASN A CA 1
ATOM 575 C C . ASN A 1 72 ? 7.819 -2.702 -12.613 1.00 44.09 72 ASN A C 1
ATOM 577 O O . ASN A 1 72 ? 6.993 -2.078 -11.947 1.00 44.09 72 ASN A O 1
ATOM 581 N N . SER A 1 73 ? 8.369 -2.158 -13.695 1.00 45.97 73 SER A N 1
ATOM 582 C CA . SER A 1 73 ? 8.080 -0.860 -14.268 1.00 45.97 73 SER A CA 1
ATOM 583 C C . SER A 1 73 ? 7.066 -0.952 -15.408 1.00 45.97 73 SER A C 1
ATOM 585 O O . SER A 1 73 ? 7.396 -0.649 -16.553 1.00 45.97 73 SER A O 1
ATOM 587 N N . TYR A 1 74 ? 5.807 -1.284 -15.119 1.00 49.53 74 TYR A N 1
ATOM 588 C CA . TYR A 1 74 ? 4.707 -0.910 -16.020 1.00 49.53 74 TYR A CA 1
ATOM 589 C C . TYR A 1 74 ? 4.400 0.586 -15.868 1.00 49.53 74 TYR A C 1
ATOM 591 O O . TYR A 1 74 ? 3.297 0.992 -15.520 1.00 49.53 74 TYR A O 1
ATOM 599 N N . ALA A 1 75 ? 5.405 1.426 -16.109 1.00 44.94 75 ALA A N 1
ATOM 600 C CA . ALA A 1 75 ? 5.159 2.809 -16.464 1.00 44.94 75 ALA A CA 1
ATOM 601 C C . ALA A 1 75 ? 4.780 2.798 -17.950 1.00 44.94 75 ALA A C 1
ATOM 603 O O . ALA A 1 75 ? 5.598 2.429 -18.796 1.00 44.94 75 ALA A O 1
ATOM 604 N N . LEU A 1 76 ? 3.531 3.140 -18.275 1.00 38.94 76 LEU A N 1
ATOM 605 C CA . LEU A 1 76 ? 3.102 3.294 -19.667 1.00 38.94 76 LEU A CA 1
ATOM 606 C C . LEU A 1 76 ? 4.065 4.261 -20.383 1.00 38.94 76 LEU A C 1
ATOM 608 O O . LEU A 1 76 ? 4.126 5.436 -20.034 1.00 38.94 76 LEU A O 1
ATOM 612 N N . GLY A 1 77 ? 4.818 3.760 -21.370 1.00 38.00 77 GLY A N 1
ATOM 613 C CA . GLY A 1 77 ? 5.731 4.563 -22.193 1.00 38.00 77 GLY A CA 1
ATOM 614 C C . GLY A 1 77 ? 7.208 4.600 -21.771 1.00 38.00 77 GLY A C 1
ATOM 615 O O . GLY A 1 77 ? 7.965 5.332 -22.403 1.00 38.00 77 GLY A O 1
ATOM 616 N N . CYS A 1 78 ? 7.649 3.830 -20.769 1.00 40.91 78 CYS A N 1
ATOM 617 C CA . CYS A 1 78 ? 9.074 3.753 -20.400 1.00 40.91 78 CYS A CA 1
ATOM 618 C C . CYS A 1 78 ? 9.776 2.538 -21.019 1.00 40.91 78 CYS A C 1
ATOM 620 O O . CYS A 1 78 ? 9.211 1.443 -21.058 1.00 40.91 78 CYS A O 1
ATOM 622 N N . ARG A 1 79 ? 11.018 2.716 -21.489 1.00 40.31 79 ARG A N 1
ATOM 623 C CA . ARG A 1 79 ? 11.853 1.619 -22.000 1.00 40.31 79 ARG A CA 1
ATOM 624 C C . ARG A 1 79 ? 12.625 0.944 -20.858 1.00 40.31 79 ARG A C 1
ATOM 626 O O . ARG A 1 79 ? 12.872 1.575 -19.831 1.00 40.31 79 ARG A O 1
ATOM 633 N N . PRO A 1 80 ? 13.062 -0.317 -21.026 1.00 38.69 80 PRO A N 1
ATOM 634 C CA . PRO A 1 80 ? 14.064 -0.921 -20.149 1.00 38.69 80 PRO A CA 1
ATOM 635 C C . PRO A 1 80 ? 15.288 -0.001 -20.002 1.00 38.69 80 PRO A C 1
ATOM 637 O O . PRO A 1 80 ? 15.920 0.335 -20.999 1.00 38.69 80 PRO A O 1
ATOM 640 N N . GLY A 1 81 ? 15.603 0.420 -18.774 1.00 43.03 81 GLY A N 1
ATOM 641 C CA . GLY A 1 81 ? 16.718 1.334 -18.479 1.00 43.03 81 GLY A CA 1
ATOM 642 C C . GLY A 1 81 ? 16.343 2.816 -18.378 1.00 43.03 81 GLY A C 1
ATOM 643 O O . GLY A 1 81 ? 17.115 3.586 -17.811 1.00 43.03 81 GLY A O 1
ATOM 644 N N . ASP A 1 82 ? 15.145 3.211 -18.819 1.00 42.41 82 ASP A N 1
ATOM 645 C CA . ASP A 1 82 ? 14.621 4.541 -18.518 1.00 42.41 82 ASP A CA 1
ATOM 646 C C . ASP A 1 82 ? 14.141 4.554 -17.064 1.00 42.41 82 ASP A C 1
ATOM 648 O O . ASP A 1 82 ? 13.210 3.835 -16.692 1.00 42.41 82 ASP A O 1
ATOM 652 N N . LEU A 1 83 ? 14.754 5.390 -16.227 1.00 49.00 83 LEU A N 1
ATOM 653 C CA . LEU A 1 83 ? 14.160 5.777 -14.952 1.00 49.00 83 LEU A CA 1
ATOM 654 C C . LEU A 1 83 ? 13.163 6.900 -15.229 1.00 49.00 83 LEU A C 1
ATOM 656 O O . LEU A 1 83 ? 13.591 8.039 -15.430 1.00 49.00 83 LEU A O 1
ATOM 660 N N . PRO A 1 84 ? 11.842 6.638 -15.246 1.00 54.50 84 PRO A N 1
ATOM 661 C CA . PRO A 1 84 ? 10.881 7.728 -15.278 1.00 54.50 84 PRO A CA 1
ATOM 662 C C . PRO A 1 84 ? 11.174 8.691 -14.125 1.00 54.50 84 PRO A C 1
ATOM 664 O O . PRO A 1 84 ? 11.502 8.247 -13.026 1.00 54.50 84 PRO A O 1
ATOM 667 N N . ALA A 1 85 ? 11.015 10.002 -14.343 1.00 55.25 85 ALA A N 1
ATOM 668 C CA . ALA A 1 85 ? 11.176 11.032 -13.303 1.00 55.25 85 ALA A CA 1
ATOM 669 C C . ALA A 1 85 ? 10.407 10.693 -12.007 1.00 55.25 85 ALA A C 1
ATOM 671 O O . ALA A 1 85 ? 10.820 11.029 -10.899 1.00 55.25 85 ALA A O 1
ATOM 672 N N . TYR A 1 86 ? 9.321 9.938 -12.161 1.00 55.00 86 TYR A N 1
ATOM 673 C CA . TYR A 1 86 ? 8.569 9.290 -11.100 1.00 55.0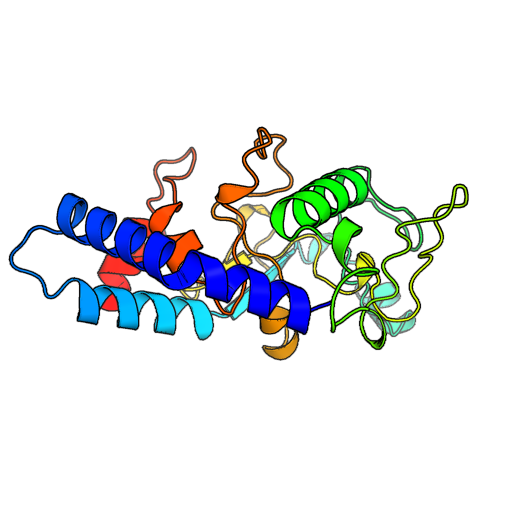0 86 TYR A CA 1
ATOM 674 C C . TYR A 1 86 ? 9.431 8.470 -10.114 1.00 55.00 86 TYR A C 1
ATOM 676 O O . TYR A 1 86 ? 9.276 8.616 -8.903 1.00 55.00 86 TYR A O 1
ATOM 684 N N . ASN A 1 87 ? 10.365 7.644 -10.599 1.00 56.78 87 ASN A N 1
ATOM 685 C CA . ASN A 1 87 ? 11.232 6.826 -9.748 1.00 56.78 87 ASN A CA 1
ATOM 686 C C . ASN A 1 87 ? 12.184 7.682 -8.912 1.00 56.78 87 ASN A C 1
ATOM 688 O O . ASN A 1 87 ? 12.435 7.341 -7.765 1.00 56.78 87 ASN A O 1
ATOM 692 N N . VAL A 1 88 ? 12.657 8.813 -9.446 1.00 56.56 88 VAL A N 1
ATOM 693 C CA . VAL A 1 88 ? 13.506 9.762 -8.705 1.00 56.56 88 VAL A CA 1
ATOM 694 C C . VAL A 1 88 ? 12.707 10.448 -7.592 1.00 56.56 88 VAL A C 1
ATOM 696 O O . VAL A 1 88 ? 13.185 10.574 -6.465 1.00 56.56 88 VAL A O 1
ATOM 699 N N . GLY A 1 89 ? 11.462 10.845 -7.877 1.00 60.72 89 GLY A N 1
ATOM 700 C CA . GLY A 1 89 ? 10.558 11.406 -6.870 1.00 60.72 89 GLY A CA 1
ATOM 701 C C . GLY A 1 89 ? 10.228 10.406 -5.759 1.00 60.72 89 GLY A C 1
ATOM 702 O O . GLY A 1 89 ? 10.353 10.733 -4.580 1.00 60.72 89 GLY A O 1
ATOM 703 N N . ARG A 1 90 ? 9.865 9.170 -6.124 1.00 64.69 90 ARG A N 1
ATOM 704 C CA . ARG A 1 90 ? 9.558 8.099 -5.166 1.00 64.69 90 ARG A CA 1
ATOM 705 C C . ARG A 1 90 ? 10.772 7.712 -4.325 1.00 64.69 90 ARG A C 1
ATOM 707 O O . ARG A 1 90 ? 10.634 7.616 -3.112 1.00 64.69 90 ARG A O 1
ATOM 714 N N . ASP A 1 91 ? 11.942 7.542 -4.936 1.00 66.12 91 ASP A N 1
ATOM 715 C CA . ASP A 1 91 ? 13.189 7.239 -4.224 1.00 66.12 91 ASP A CA 1
ATOM 716 C C . ASP A 1 91 ? 13.529 8.334 -3.201 1.00 66.12 91 ASP A C 1
ATOM 718 O O . ASP A 1 91 ? 13.849 8.034 -2.053 1.00 66.12 91 ASP A O 1
ATOM 722 N N . SER A 1 92 ? 13.338 9.611 -3.559 1.00 67.00 92 SER A N 1
ATOM 723 C CA . SER A 1 92 ? 13.511 10.732 -2.626 1.00 67.00 92 SER A CA 1
ATOM 724 C C . SER A 1 92 ? 12.520 10.692 -1.453 1.00 67.00 92 SER A C 1
ATOM 726 O O . SER A 1 92 ? 12.904 10.944 -0.308 1.00 67.00 92 SER A O 1
ATOM 728 N N . VAL A 1 93 ? 11.249 10.363 -1.716 1.00 71.06 93 VAL A N 1
ATOM 729 C CA . VAL A 1 93 ? 10.202 10.231 -0.687 1.00 71.06 93 VAL A CA 1
ATOM 730 C C . VAL A 1 93 ? 10.503 9.060 0.246 1.00 71.06 93 VAL A C 1
ATOM 732 O O . VAL A 1 93 ? 10.453 9.237 1.459 1.00 71.06 93 VAL A O 1
ATOM 735 N N . GLU A 1 94 ? 10.846 7.889 -0.292 1.00 73.38 94 GLU A N 1
ATOM 736 C CA . GLU A 1 94 ? 11.199 6.702 0.497 1.00 73.38 94 GLU A CA 1
ATOM 737 C C . GLU A 1 94 ? 12.463 6.930 1.325 1.00 73.38 94 GLU A C 1
ATOM 739 O O . GLU A 1 94 ? 12.489 6.581 2.506 1.00 73.38 94 GLU A O 1
ATOM 744 N N . THR A 1 95 ? 13.474 7.568 0.731 1.00 72.31 95 THR A N 1
ATOM 745 C CA . THR A 1 95 ? 14.719 7.930 1.413 1.00 72.31 95 THR A CA 1
ATOM 746 C C . THR A 1 95 ? 14.423 8.774 2.641 1.00 72.31 95 THR A C 1
ATOM 748 O O . THR A 1 95 ? 14.762 8.364 3.746 1.00 72.31 95 THR A O 1
ATOM 751 N N . LYS A 1 96 ? 13.670 9.868 2.482 1.00 74.00 96 LYS A N 1
ATOM 752 C CA . LYS A 1 96 ? 13.289 10.743 3.601 1.00 74.00 96 LYS A CA 1
ATOM 753 C C . LYS A 1 96 ? 12.371 10.057 4.614 1.00 74.00 96 LYS A C 1
ATOM 755 O O . LYS A 1 96 ? 12.561 10.221 5.812 1.00 74.00 96 LYS A O 1
ATOM 760 N N . ALA A 1 97 ? 11.361 9.314 4.156 1.00 75.31 97 ALA A N 1
ATOM 761 C CA . ALA A 1 97 ? 10.370 8.681 5.032 1.00 75.31 97 ALA A CA 1
ATOM 762 C C . ALA A 1 97 ? 10.989 7.606 5.937 1.00 75.31 97 ALA A C 1
ATOM 764 O O . ALA A 1 97 ? 10.579 7.449 7.085 1.00 75.31 97 ALA A O 1
ATOM 765 N N . PHE A 1 98 ? 11.976 6.869 5.423 1.00 76.88 98 PHE A N 1
ATOM 766 C CA . PHE A 1 98 ? 12.616 5.769 6.143 1.00 76.88 98 PHE A CA 1
ATOM 767 C C . PHE A 1 98 ? 14.053 6.074 6.574 1.00 76.88 98 PHE A C 1
ATOM 769 O O . PHE A 1 98 ? 14.740 5.172 7.057 1.00 76.88 98 PHE A O 1
ATOM 776 N N . GLU A 1 99 ? 14.496 7.325 6.428 1.00 77.06 99 GLU A N 1
ATOM 777 C CA . GLU A 1 99 ? 15.859 7.782 6.715 1.00 77.06 99 GLU A CA 1
ATOM 778 C C . GLU A 1 99 ? 16.909 6.836 6.103 1.00 77.06 99 GLU A C 1
ATOM 780 O O . GLU A 1 99 ? 17.799 6.329 6.798 1.00 77.06 99 GLU A O 1
ATOM 785 N N . LEU A 1 100 ? 16.753 6.505 4.815 1.00 75.50 100 LEU A N 1
ATOM 786 C CA . LEU A 1 100 ? 17.637 5.550 4.132 1.00 75.50 100 LEU A CA 1
ATOM 787 C C . LEU A 1 100 ? 19.067 6.094 4.007 1.00 75.50 100 LEU A C 1
ATOM 789 O O . LEU A 1 100 ? 20.013 5.314 3.954 1.00 75.50 100 LEU A O 1
ATOM 793 N N . GLU A 1 101 ? 19.246 7.412 4.049 1.00 73.31 101 GLU A N 1
ATOM 794 C CA . GLU A 1 101 ? 20.549 8.074 4.122 1.00 73.31 101 GLU A CA 1
ATOM 795 C C . GLU A 1 101 ? 21.328 7.729 5.401 1.00 73.31 101 GLU A C 1
ATOM 797 O O . GLU A 1 101 ? 22.555 7.728 5.389 1.00 73.31 101 GLU A O 1
ATOM 802 N N . ARG A 1 102 ? 20.639 7.362 6.490 1.00 74.88 102 ARG A N 1
ATOM 803 C CA . ARG A 1 102 ? 21.265 6.986 7.773 1.00 74.88 102 ARG A CA 1
ATOM 804 C C . ARG A 1 102 ? 21.606 5.508 7.860 1.00 74.88 102 ARG A C 1
ATOM 806 O O . ARG A 1 102 ? 22.018 5.016 8.910 1.00 74.88 102 ARG A O 1
ATOM 813 N N . LEU A 1 103 ? 21.378 4.765 6.785 1.00 71.62 103 LEU A N 1
ATOM 814 C CA . LEU A 1 103 ? 21.510 3.322 6.815 1.00 71.62 103 LEU A CA 1
ATOM 815 C C . LEU A 1 103 ? 22.978 2.888 6.950 1.00 71.62 103 LEU A C 1
ATOM 817 O O . LEU A 1 103 ? 23.235 1.886 7.618 1.00 71.62 103 LEU A O 1
ATOM 821 N N . ALA A 1 104 ? 23.917 3.680 6.419 1.00 69.81 104 ALA A N 1
ATOM 822 C CA . ALA A 1 104 ? 25.361 3.494 6.598 1.00 69.81 104 ALA A CA 1
ATOM 823 C C . ALA A 1 104 ? 25.805 3.582 8.071 1.00 69.81 104 ALA A C 1
ATOM 825 O O . ALA A 1 104 ? 26.721 2.869 8.471 1.00 69.81 104 ALA A O 1
ATOM 826 N N . ASP A 1 105 ? 25.104 4.378 8.883 1.00 71.81 105 ASP A N 1
ATOM 827 C CA . ASP A 1 105 ? 25.388 4.574 10.312 1.00 71.81 105 ASP A CA 1
ATOM 828 C C . ASP A 1 105 ? 24.545 3.657 11.219 1.00 71.81 105 ASP A C 1
ATOM 830 O O . ASP A 1 105 ? 24.527 3.804 12.442 1.00 71.81 105 ASP A O 1
ATOM 834 N N . SER A 1 106 ? 23.792 2.720 10.634 1.00 70.75 106 SER A N 1
ATOM 835 C CA . SER A 1 106 ? 22.883 1.831 11.360 1.00 70.75 106 SER A CA 1
ATOM 836 C C . SER A 1 106 ? 23.471 0.422 11.533 1.00 70.75 106 SER A C 1
ATOM 838 O O . SER A 1 106 ? 24.296 -0.008 10.723 1.00 70.75 106 SER A O 1
ATOM 840 N N . PRO A 1 107 ? 22.959 -0.388 12.484 1.00 72.62 107 PRO A N 1
ATOM 841 C CA . PRO A 1 107 ? 23.266 -1.823 12.555 1.00 72.62 107 PRO A CA 1
ATOM 842 C C . PRO A 1 107 ? 22.920 -2.591 11.268 1.00 72.62 107 PRO A C 1
ATOM 844 O O . PRO A 1 107 ? 23.331 -3.736 11.088 1.00 72.62 107 PRO A O 1
ATOM 847 N N . TYR A 1 108 ? 22.149 -1.970 10.370 1.00 69.25 108 TYR A N 1
ATOM 848 C CA . TYR A 1 108 ? 21.725 -2.541 9.103 1.00 69.25 108 TYR A CA 1
ATOM 849 C C . TYR A 1 108 ? 22.618 -2.158 7.917 1.00 69.25 108 TYR A C 1
ATOM 851 O O . TYR A 1 108 ? 22.315 -2.589 6.801 1.00 69.25 108 TYR A O 1
ATOM 859 N N . ALA A 1 109 ? 23.708 -1.410 8.133 1.00 66.19 109 ALA A N 1
ATOM 860 C CA . ALA A 1 109 ? 24.667 -1.022 7.095 1.00 66.19 109 ALA A CA 1
ATOM 861 C C . ALA A 1 109 ? 25.172 -2.205 6.239 1.00 66.19 109 ALA A C 1
ATOM 863 O O . ALA A 1 109 ? 25.160 -2.083 5.011 1.00 66.19 109 ALA A O 1
ATOM 864 N N . PRO A 1 110 ? 25.492 -3.395 6.804 1.00 61.19 110 PRO A N 1
ATOM 865 C CA . PRO A 1 110 ? 25.891 -4.558 6.001 1.00 61.19 110 PRO A CA 1
ATOM 866 C C . PRO A 1 110 ? 24.799 -5.046 5.035 1.00 61.19 110 PRO A C 1
ATOM 868 O O . PRO A 1 110 ? 25.091 -5.676 4.022 1.00 61.19 110 PRO A O 1
ATOM 871 N N . TYR A 1 111 ? 23.533 -4.745 5.340 1.00 54.22 111 TYR A N 1
ATOM 872 C CA . TYR A 1 111 ? 22.350 -5.193 4.603 1.00 54.22 111 TYR A CA 1
ATOM 873 C C . TYR A 1 111 ? 21.725 -4.098 3.728 1.00 54.22 111 TYR A C 1
ATOM 875 O O . TYR A 1 111 ? 20.654 -4.304 3.145 1.00 54.22 111 TYR A O 1
ATOM 883 N N . GLY A 1 112 ? 22.306 -2.902 3.664 1.00 52.56 112 GLY A N 1
ATOM 884 C CA . GLY A 1 112 ? 21.836 -1.861 2.761 1.00 52.56 112 GLY A CA 1
ATOM 885 C C . GLY A 1 112 ? 22.981 -1.005 2.256 1.00 52.56 112 GLY A C 1
ATOM 886 O O . GLY A 1 112 ? 23.339 0.031 2.793 1.00 52.56 112 GLY A O 1
ATOM 887 N N . GLN A 1 113 ? 23.526 -1.421 1.128 1.00 52.94 113 GLN A N 1
ATOM 888 C CA . GLN A 1 113 ? 24.340 -0.530 0.324 1.00 52.94 113 GLN A CA 1
ATOM 889 C C . GLN A 1 113 ? 23.387 0.391 -0.442 1.00 52.94 113 GLN A C 1
ATOM 891 O O . GLN A 1 113 ? 23.089 0.122 -1.594 1.00 52.94 113 GLN A O 1
ATOM 896 N N . THR A 1 114 ? 22.794 1.405 0.185 1.00 52.09 114 THR A N 1
ATOM 897 C CA . THR A 1 114 ? 21.890 2.355 -0.493 1.00 52.09 114 THR A CA 1
ATOM 898 C C . THR A 1 114 ? 22.706 3.499 -1.079 1.00 52.09 114 THR A C 1
ATOM 900 O O . THR A 1 114 ? 22.752 4.590 -0.528 1.00 52.09 114 THR A O 1
ATOM 903 N N . GLY A 1 115 ? 23.399 3.246 -2.189 1.00 50.06 115 GLY A N 1
ATOM 904 C CA . GLY A 1 115 ? 24.188 4.281 -2.864 1.00 50.06 115 GLY A CA 1
ATOM 905 C C . GLY A 1 115 ? 23.382 5.195 -3.801 1.00 50.06 115 GLY A C 1
ATOM 906 O O . GLY A 1 115 ? 23.990 5.987 -4.515 1.00 50.06 115 GLY A O 1
ATOM 907 N N . GLY A 1 116 ? 22.053 5.049 -3.881 1.00 52.34 116 GLY A N 1
ATOM 908 C CA . GLY A 1 116 ? 21.228 5.736 -4.885 1.00 52.34 116 GLY A CA 1
ATOM 909 C C . GLY A 1 116 ? 21.591 5.330 -6.320 1.00 52.34 116 GLY A C 1
ATOM 910 O O . GLY A 1 116 ? 22.033 4.204 -6.556 1.00 52.34 116 GLY A O 1
ATOM 911 N N . PHE A 1 117 ? 21.423 6.245 -7.277 1.00 48.31 117 PHE A N 1
ATOM 912 C CA . PHE A 1 117 ? 21.890 6.079 -8.658 1.00 48.31 117 PHE A CA 1
ATOM 913 C C . PHE A 1 117 ? 23.175 6.866 -8.912 1.00 48.31 117 PHE A C 1
ATOM 915 O O . PHE A 1 117 ? 23.376 7.949 -8.365 1.00 48.31 117 PHE A O 1
ATOM 922 N N . SER A 1 118 ? 24.050 6.337 -9.766 1.00 55.69 118 SER A N 1
ATOM 923 C CA . SER A 1 118 ? 25.162 7.110 -10.320 1.00 55.69 118 SER A CA 1
ATOM 924 C C . SER A 1 118 ? 24.646 8.229 -11.236 1.00 55.69 118 SER A C 1
ATOM 926 O O . SER A 1 118 ? 23.492 8.224 -11.667 1.00 55.69 118 SER A O 1
ATOM 928 N N . VAL A 1 119 ? 25.530 9.160 -11.609 1.00 51.47 119 VAL A N 1
ATOM 929 C CA . VAL A 1 119 ? 25.258 10.168 -12.656 1.00 51.47 119 VAL A CA 1
ATOM 930 C C . VAL A 1 119 ? 24.906 9.508 -14.000 1.00 51.47 119 VAL A C 1
ATOM 932 O O . VAL A 1 119 ? 24.198 10.093 -14.811 1.00 51.47 119 VAL A O 1
ATOM 935 N N . ALA A 1 120 ? 25.347 8.265 -14.216 1.00 56.66 120 ALA A N 1
ATOM 936 C CA . ALA A 1 120 ? 24.996 7.443 -15.372 1.00 56.66 120 ALA A CA 1
ATOM 937 C C . ALA A 1 120 ? 23.708 6.620 -15.164 1.00 56.66 120 ALA A C 1
ATOM 939 O O . ALA A 1 120 ? 23.451 5.684 -15.917 1.00 56.66 120 ALA A O 1
ATOM 940 N N . TYR A 1 121 ? 22.910 6.938 -14.140 1.00 50.88 121 TYR A N 1
ATOM 941 C CA . TYR A 1 121 ? 21.632 6.293 -13.830 1.00 50.88 121 TYR A CA 1
ATOM 942 C C . TYR A 1 121 ? 21.725 4.781 -13.570 1.00 50.88 121 TYR A C 1
ATOM 944 O O . TYR A 1 121 ? 20.760 4.039 -13.750 1.00 50.88 121 TYR A O 1
ATOM 952 N N . THR A 1 122 ? 22.872 4.308 -13.078 1.00 53.22 122 THR A N 1
ATOM 953 C CA . THR A 1 122 ? 23.062 2.911 -12.651 1.00 53.22 122 THR A CA 1
ATOM 954 C C . THR A 1 122 ? 22.818 2.783 -11.147 1.00 53.22 122 THR A C 1
ATOM 956 O O . THR A 1 122 ? 23.341 3.618 -10.404 1.00 53.22 122 THR A O 1
ATOM 959 N N . PRO A 1 123 ? 22.072 1.772 -10.657 1.00 50.00 123 PRO A N 1
ATOM 960 C CA . PRO A 1 123 ? 21.933 1.551 -9.221 1.00 50.00 123 PRO A CA 1
ATOM 961 C C . PRO A 1 123 ? 23.313 1.343 -8.591 1.00 50.00 123 PRO A C 1
ATOM 963 O O . PRO A 1 123 ? 24.056 0.448 -8.988 1.00 50.00 123 PRO A O 1
ATOM 966 N N . ASN A 1 124 ? 23.654 2.143 -7.585 1.00 52.06 124 ASN A N 1
ATOM 967 C CA . ASN A 1 124 ? 24.886 1.978 -6.810 1.00 52.06 124 ASN A CA 1
ATOM 968 C C . ASN A 1 124 ? 24.741 0.883 -5.731 1.00 52.06 124 ASN A C 1
ATOM 970 O O . ASN A 1 124 ? 25.677 0.612 -4.983 1.00 52.06 124 ASN A O 1
ATOM 974 N N . SER A 1 125 ? 23.563 0.256 -5.640 1.00 53.94 125 SER A N 1
ATOM 975 C CA . SER A 1 125 ? 23.266 -0.878 -4.767 1.00 53.94 125 SER A CA 1
ATOM 976 C C . SER A 1 125 ? 23.152 -2.173 -5.563 1.00 53.94 125 SER A C 1
ATOM 978 O O . SER A 1 125 ? 22.382 -2.241 -6.518 1.00 53.94 125 SER A O 1
ATOM 980 N N . ARG A 1 126 ? 23.824 -3.243 -5.119 1.00 47.47 126 ARG A N 1
ATOM 981 C CA . ARG A 1 126 ? 23.590 -4.597 -5.656 1.00 47.47 126 ARG A CA 1
ATOM 982 C C . ARG A 1 126 ? 22.285 -5.234 -5.166 1.00 47.47 126 ARG A C 1
ATOM 984 O O . ARG A 1 126 ? 21.789 -6.141 -5.823 1.00 47.47 126 ARG A O 1
ATOM 991 N N . THR A 1 127 ? 21.753 -4.812 -4.016 1.00 47.69 127 THR A N 1
ATOM 992 C CA . THR A 1 127 ? 20.636 -5.495 -3.329 1.00 47.69 127 THR A CA 1
ATOM 993 C C . THR A 1 127 ? 19.337 -4.692 -3.291 1.00 47.69 127 THR A C 1
ATOM 995 O O . THR A 1 127 ? 18.287 -5.258 -2.997 1.00 47.69 127 THR A O 1
ATOM 998 N N . PHE A 1 128 ? 19.375 -3.397 -3.610 1.00 48.06 128 PHE A N 1
ATOM 999 C CA . PHE A 1 128 ? 18.195 -2.545 -3.715 1.00 48.06 128 PHE A CA 1
ATOM 1000 C C . PHE A 1 128 ? 18.157 -1.879 -5.090 1.00 48.06 128 PHE A C 1
ATOM 1002 O O . PHE A 1 128 ? 18.836 -0.886 -5.332 1.00 48.06 128 PHE A O 1
ATOM 1009 N N . SER A 1 129 ? 17.349 -2.429 -5.996 1.00 52.66 129 SER A N 1
ATOM 1010 C CA . SER A 1 129 ? 17.010 -1.737 -7.237 1.00 52.66 129 SER A CA 1
ATOM 1011 C C . SER A 1 129 ? 15.656 -1.051 -7.073 1.00 52.66 129 SER A C 1
ATOM 1013 O O . SER A 1 129 ? 14.693 -1.724 -6.707 1.00 52.66 129 SER A O 1
ATOM 1015 N N . PRO A 1 130 ? 15.505 0.236 -7.400 1.00 49.22 130 PRO A N 1
ATOM 1016 C CA . PRO A 1 130 ? 14.190 0.877 -7.492 1.00 49.22 130 PRO A CA 1
ATOM 1017 C C . PRO A 1 130 ? 13.260 0.211 -8.519 1.00 49.22 130 PRO A C 1
ATOM 1019 O O . PRO A 1 130 ? 12.044 0.329 -8.421 1.00 49.22 130 PRO A O 1
ATOM 1022 N N . THR A 1 131 ? 13.814 -0.589 -9.439 1.00 51.94 131 THR A N 1
ATOM 1023 C CA . THR A 1 131 ? 13.049 -1.473 -10.335 1.00 51.94 131 THR A CA 1
ATOM 1024 C C . THR A 1 131 ? 12.658 -2.818 -9.706 1.00 51.94 131 THR A C 1
ATOM 1026 O O . THR A 1 131 ? 12.025 -3.633 -10.368 1.00 51.94 131 THR A O 1
ATOM 1029 N N . SER A 1 132 ? 13.011 -3.091 -8.444 1.00 53.00 132 SER A N 1
ATOM 1030 C CA . SER A 1 132 ? 12.625 -4.317 -7.714 1.00 53.00 132 SER A CA 1
ATOM 1031 C C . SER A 1 132 ? 11.212 -4.259 -7.124 1.00 53.00 132 SER A C 1
ATOM 1033 O O . SER A 1 132 ? 10.701 -5.273 -6.655 1.00 53.00 132 SER A O 1
ATOM 1035 N N . ARG A 1 133 ? 10.574 -3.083 -7.155 1.00 64.62 133 ARG A N 1
ATOM 1036 C CA . ARG A 1 133 ? 9.214 -2.854 -6.658 1.00 64.62 133 ARG A CA 1
ATOM 1037 C C . ARG A 1 133 ? 8.304 -2.427 -7.806 1.00 64.62 133 ARG A C 1
ATOM 1039 O O . ARG A 1 133 ? 8.762 -1.683 -8.675 1.00 64.62 133 ARG A O 1
ATOM 1046 N N . PRO A 1 134 ? 7.028 -2.854 -7.818 1.00 63.69 134 PRO A N 1
ATOM 1047 C CA . PRO A 1 134 ? 6.064 -2.358 -8.782 1.00 63.69 134 PRO A CA 1
ATOM 1048 C C . PRO A 1 134 ? 5.945 -0.839 -8.671 1.00 63.69 134 PRO A C 1
ATOM 1050 O O . PRO A 1 134 ? 5.675 -0.274 -7.605 1.00 63.69 134 PRO A O 1
ATOM 1053 N N . ILE A 1 135 ? 6.171 -0.181 -9.803 1.00 65.19 135 ILE A N 1
ATOM 1054 C CA . ILE A 1 135 ? 6.036 1.270 -9.937 1.00 65.19 135 ILE A CA 1
ATOM 1055 C C . ILE A 1 135 ? 4.552 1.655 -9.868 1.00 65.19 135 ILE A C 1
ATOM 1057 O O . ILE A 1 135 ? 4.199 2.669 -9.275 1.00 65.19 135 ILE A O 1
ATOM 1061 N N . TYR A 1 136 ? 3.680 0.797 -10.400 1.00 72.31 136 TYR A N 1
ATOM 1062 C CA . TYR A 1 136 ? 2.238 0.982 -10.413 1.00 72.31 136 TYR A CA 1
ATOM 1063 C C . TYR A 1 136 ? 1.536 -0.331 -10.038 1.00 72.31 136 TYR A C 1
ATOM 1065 O O . TYR A 1 136 ? 1.607 -1.305 -10.785 1.00 72.31 136 TYR A O 1
ATOM 1073 N N . ALA A 1 137 ? 0.896 -0.362 -8.869 1.00 81.81 137 ALA A N 1
ATOM 1074 C CA . ALA A 1 137 ? 0.053 -1.461 -8.404 1.00 81.81 137 ALA A CA 1
ATOM 1075 C C . ALA A 1 137 ? -0.992 -0.931 -7.413 1.00 81.81 137 ALA A C 1
ATOM 1077 O O . ALA A 1 137 ? -0.755 0.065 -6.727 1.00 81.81 137 ALA A O 1
ATOM 1078 N N . ALA A 1 138 ? -2.127 -1.616 -7.322 1.00 86.00 138 ALA A N 1
ATOM 1079 C CA . ALA A 1 138 ? -3.209 -1.301 -6.400 1.00 86.00 138 ALA A CA 1
ATOM 1080 C C . ALA A 1 138 ? -3.427 -2.453 -5.415 1.00 86.00 138 ALA A C 1
ATOM 1082 O O . ALA A 1 138 ? -3.365 -3.623 -5.793 1.00 86.00 138 ALA A O 1
ATOM 1083 N N . LEU A 1 139 ? -3.693 -2.107 -4.155 1.00 89.94 139 LEU A N 1
ATOM 1084 C CA . LEU A 1 139 ? -4.121 -3.063 -3.142 1.00 89.94 139 LEU A CA 1
ATOM 1085 C C . LEU A 1 139 ? -5.636 -3.269 -3.278 1.00 89.94 139 LEU A C 1
ATOM 1087 O O . LEU A 1 139 ? -6.431 -2.450 -2.815 1.00 89.94 139 LEU A O 1
ATOM 1091 N N . ASP A 1 140 ? -6.031 -4.341 -3.956 1.00 90.50 140 ASP A N 1
ATOM 1092 C CA . ASP A 1 140 ? -7.421 -4.669 -4.260 1.00 90.50 140 ASP A CA 1
ATOM 1093 C C . ASP A 1 140 ? -8.054 -5.480 -3.125 1.00 90.50 140 ASP A C 1
ATOM 1095 O O . ASP A 1 140 ? -8.240 -6.695 -3.208 1.00 90.50 140 ASP A O 1
ATOM 1099 N N . PHE A 1 141 ? -8.365 -4.791 -2.027 1.00 90.50 141 PHE A N 1
ATOM 1100 C CA . PHE A 1 141 ? -8.992 -5.412 -0.857 1.00 90.50 141 PHE A CA 1
ATOM 1101 C C . PHE A 1 141 ? -10.475 -5.740 -1.062 1.00 90.50 141 PHE A C 1
ATOM 1103 O O . PHE A 1 141 ? -11.044 -6.489 -0.277 1.00 90.50 141 PHE A O 1
ATOM 1110 N N . LEU A 1 142 ? -11.100 -5.202 -2.112 1.00 88.12 142 LEU A N 1
ATOM 1111 C CA . LEU A 1 142 ? -12.510 -5.426 -2.439 1.00 88.12 142 LEU A CA 1
ATOM 1112 C C . LEU A 1 142 ? -12.736 -6.626 -3.355 1.00 88.12 142 LEU A C 1
ATOM 1114 O O . LEU A 1 142 ? -13.884 -6.990 -3.600 1.00 88.12 142 LEU A O 1
ATOM 1118 N N . ASN A 1 143 ? -11.661 -7.199 -3.892 1.00 88.56 143 ASN A N 1
ATOM 1119 C CA . ASN A 1 143 ? -11.707 -8.222 -4.924 1.00 88.56 143 ASN A CA 1
ATOM 1120 C C . ASN A 1 143 ? -12.517 -7.796 -6.160 1.00 88.56 143 ASN A C 1
ATOM 1122 O O . ASN A 1 143 ? -13.385 -8.533 -6.631 1.00 88.56 143 ASN A O 1
ATOM 1126 N N . GLY A 1 144 ? -12.229 -6.608 -6.698 1.00 87.06 144 GLY A N 1
ATOM 1127 C CA . GLY A 1 144 ? -12.888 -6.119 -7.906 1.00 87.06 144 GLY A CA 1
ATOM 1128 C C . GLY A 1 144 ? -12.736 -7.089 -9.085 1.00 87.06 144 GLY A C 1
ATOM 1129 O O . GLY A 1 144 ? -11.658 -7.639 -9.323 1.00 87.06 144 GLY A O 1
ATOM 1130 N N . GLU A 1 145 ? -13.804 -7.272 -9.868 1.00 89.88 145 GLU A N 1
ATOM 1131 C CA . GLU A 1 145 ? -13.785 -8.143 -11.061 1.00 89.88 145 GLU A CA 1
ATOM 1132 C C . GLU A 1 145 ? -12.724 -7.714 -12.081 1.00 89.88 145 GLU A C 1
ATOM 1134 O O . GLU A 1 145 ? -12.163 -8.534 -12.800 1.00 89.88 145 GLU A O 1
ATOM 1139 N N . ASN A 1 146 ? -12.428 -6.414 -12.110 1.00 88.88 146 ASN A N 1
ATOM 1140 C CA . ASN A 1 146 ? -11.477 -5.795 -13.020 1.00 88.88 146 ASN A CA 1
ATOM 1141 C C . ASN A 1 146 ? -10.220 -5.299 -12.285 1.00 88.88 146 ASN A C 1
ATOM 1143 O O . ASN A 1 146 ? -9.588 -4.368 -12.770 1.00 88.88 146 ASN A O 1
ATOM 1147 N N . GLY A 1 147 ? -9.874 -5.857 -11.119 1.00 88.06 147 GLY A N 1
ATOM 1148 C CA . GLY A 1 147 ? -8.723 -5.440 -10.306 1.00 88.06 147 GLY A CA 1
ATOM 1149 C C . GLY A 1 147 ? -8.908 -4.099 -9.580 1.00 88.06 147 GLY A C 1
ATOM 1150 O O . GLY A 1 147 ? -9.927 -3.421 -9.731 1.00 88.06 147 GLY A O 1
ATOM 1151 N N . GLY A 1 148 ? -7.900 -3.705 -8.795 1.00 84.62 148 GLY A N 1
ATOM 1152 C CA . GLY A 1 148 ? -7.988 -2.559 -7.879 1.00 84.62 148 GLY A CA 1
ATOM 1153 C C . GLY A 1 148 ? -7.968 -1.178 -8.540 1.00 84.62 148 GLY A C 1
ATOM 1154 O O . GLY A 1 148 ? -8.311 -0.190 -7.896 1.00 84.62 148 GLY A O 1
ATOM 1155 N N . ALA A 1 149 ? -7.573 -1.083 -9.812 1.00 81.69 149 ALA A N 1
ATOM 1156 C CA . ALA A 1 149 ? -7.484 0.183 -10.533 1.00 81.69 149 ALA A CA 1
ATOM 1157 C C . ALA A 1 149 ? -7.933 0.055 -11.998 1.00 81.69 149 ALA A C 1
ATOM 1159 O O . ALA A 1 149 ? -7.197 0.346 -12.945 1.00 81.69 149 ALA A O 1
ATOM 1160 N N . SER A 1 150 ? -9.188 -0.353 -12.182 1.00 80.62 150 SER A N 1
ATOM 1161 C CA . SER A 1 150 ? -9.814 -0.601 -13.491 1.00 80.62 150 SER A CA 1
ATOM 1162 C C . SER A 1 150 ? -9.767 0.583 -14.473 1.00 80.62 150 SER A C 1
ATOM 1164 O O . SER A 1 150 ? -9.837 0.377 -15.687 1.00 80.62 150 SER A O 1
ATOM 1166 N N . ALA A 1 151 ? -9.570 1.814 -13.984 1.00 77.69 151 ALA A N 1
ATOM 1167 C CA . ALA A 1 151 ? -9.342 3.004 -14.809 1.00 77.69 151 ALA A CA 1
ATOM 1168 C C . ALA A 1 151 ? -8.115 2.878 -15.742 1.00 77.69 151 ALA A C 1
ATOM 1170 O O . ALA A 1 151 ? -8.082 3.498 -16.803 1.00 77.69 151 ALA A O 1
ATOM 1171 N N . TYR A 1 152 ? -7.134 2.041 -15.388 1.00 75.69 152 TYR A N 1
ATOM 1172 C CA . TYR A 1 152 ? -5.922 1.781 -16.180 1.00 75.69 152 TYR A CA 1
ATOM 1173 C C . TYR A 1 152 ? -6.081 0.571 -17.116 1.00 75.69 152 TYR A C 1
ATOM 1175 O O . TYR A 1 152 ? -5.198 0.254 -17.917 1.00 75.69 152 TYR A O 1
ATOM 1183 N N . GLY A 1 153 ? -7.246 -0.072 -17.062 1.00 82.00 153 GLY A N 1
ATOM 1184 C CA . GLY A 1 153 ? -7.658 -1.169 -17.917 1.00 82.00 153 GLY A CA 1
ATOM 1185 C C . GLY A 1 153 ? -8.388 -2.255 -17.134 1.00 82.00 153 GLY A C 1
ATOM 1186 O O . GLY A 1 153 ? -8.201 -2.418 -15.930 1.00 82.00 153 GLY A O 1
ATOM 1187 N N . LYS A 1 154 ? -9.249 -2.990 -17.842 1.00 88.00 154 LYS A N 1
ATOM 1188 C CA . LYS A 1 154 ? -10.141 -3.996 -17.248 1.00 88.00 154 LYS A CA 1
ATOM 1189 C C . LYS A 1 154 ? -9.481 -5.361 -17.022 1.00 88.00 154 LYS A C 1
ATOM 1191 O O . LYS A 1 154 ? -10.064 -6.217 -16.374 1.00 88.00 154 LYS A O 1
ATOM 1196 N N . SER A 1 155 ? -8.280 -5.570 -17.555 1.00 87.62 155 SER A N 1
ATOM 1197 C CA . SER A 1 155 ? -7.475 -6.766 -17.299 1.00 87.62 155 SER A CA 1
ATOM 1198 C C . SER A 1 155 ? -6.428 -6.456 -16.234 1.00 87.62 155 SER A C 1
ATOM 1200 O O . SER A 1 155 ? -5.999 -5.308 -16.110 1.00 87.62 155 SER A O 1
ATOM 1202 N N . PHE A 1 156 ? -6.007 -7.458 -15.464 1.00 88.50 156 PHE A N 1
ATOM 1203 C CA . PHE A 1 156 ? -4.984 -7.268 -14.440 1.00 88.50 156 PHE A CA 1
ATOM 1204 C C . PHE A 1 156 ? -4.124 -8.515 -14.233 1.00 88.50 156 PHE A C 1
ATOM 1206 O O . PHE A 1 156 ? -4.548 -9.635 -14.517 1.00 88.50 156 PHE A O 1
ATOM 1213 N N . PHE A 1 157 ? -2.912 -8.298 -13.725 1.00 86.38 157 PHE A N 1
ATOM 1214 C CA . PHE A 1 157 ? -2.078 -9.342 -13.135 1.00 86.38 157 PHE A CA 1
ATOM 1215 C C . PHE A 1 157 ? -2.159 -9.256 -11.617 1.00 86.38 157 PHE A C 1
ATOM 1217 O O . PHE A 1 157 ? -2.102 -8.159 -11.062 1.00 86.38 157 PHE A O 1
ATOM 1224 N N . GLU A 1 158 ? -2.244 -10.405 -10.958 1.00 89.56 158 GLU A N 1
ATOM 1225 C CA . GLU A 1 158 ? -2.034 -10.520 -9.518 1.00 89.56 158 GLU A CA 1
ATOM 1226 C C . GLU A 1 158 ? -0.552 -10.797 -9.252 1.00 89.56 158 GLU A C 1
ATOM 1228 O O . GLU A 1 158 ? 0.034 -11.724 -9.815 1.00 89.56 158 GLU A O 1
ATOM 1233 N N . LEU A 1 159 ? 0.074 -9.950 -8.439 1.00 84.44 159 LEU A N 1
ATOM 1234 C CA . LEU A 1 159 ? 1.461 -10.114 -8.030 1.00 84.44 159 LEU A CA 1
ATOM 1235 C C . LEU A 1 159 ? 1.548 -11.077 -6.850 1.00 84.44 159 LEU A C 1
ATOM 1237 O O . LEU A 1 159 ? 0.673 -11.104 -5.990 1.00 84.44 159 LEU A O 1
ATOM 1241 N N . ASN A 1 160 ? 2.652 -11.819 -6.783 1.00 80.88 160 ASN A N 1
ATOM 1242 C CA . ASN A 1 160 ? 2.932 -12.711 -5.663 1.00 80.88 160 ASN A CA 1
ATOM 1243 C C . ASN A 1 160 ? 2.980 -11.934 -4.332 1.00 80.88 160 ASN A C 1
ATOM 1245 O O . ASN A 1 160 ? 3.499 -10.815 -4.269 1.00 80.88 160 ASN A O 1
ATOM 1249 N N . ASP A 1 161 ? 2.485 -12.546 -3.255 1.00 79.62 161 ASP A N 1
ATOM 1250 C CA . ASP A 1 161 ? 2.460 -11.956 -1.915 1.00 79.62 161 ASP A CA 1
ATOM 1251 C C . ASP A 1 161 ? 3.837 -11.500 -1.415 1.00 79.62 161 ASP A C 1
ATOM 1253 O O . ASP A 1 161 ? 3.938 -10.489 -0.717 1.00 79.62 161 ASP A O 1
ATOM 1257 N N . ASN A 1 162 ? 4.919 -12.172 -1.818 1.00 76.50 162 ASN A N 1
ATOM 1258 C CA . ASN A 1 162 ? 6.279 -11.762 -1.456 1.00 76.50 162 ASN A CA 1
ATOM 1259 C C . ASN A 1 162 ? 6.678 -10.388 -2.035 1.00 76.50 162 ASN A C 1
ATOM 1261 O O . ASN A 1 162 ? 7.569 -9.720 -1.509 1.00 76.50 162 ASN A O 1
ATOM 1265 N N . VAL A 1 163 ? 6.024 -9.933 -3.107 1.00 77.06 163 VAL A N 1
ATOM 1266 C CA . VAL A 1 163 ? 6.221 -8.588 -3.656 1.00 77.06 163 VAL A CA 1
ATOM 1267 C C . VAL A 1 163 ? 5.572 -7.563 -2.729 1.00 77.06 163 VAL A C 1
ATOM 1269 O O . VAL A 1 163 ? 6.170 -6.522 -2.454 1.00 77.06 163 VAL A O 1
ATOM 1272 N N . LYS A 1 164 ? 4.394 -7.876 -2.176 1.00 83.06 164 LYS A N 1
ATOM 1273 C CA . LYS A 1 164 ? 3.622 -7.008 -1.270 1.00 83.06 164 LYS A CA 1
ATOM 1274 C C . LYS A 1 164 ? 4.402 -6.654 -0.009 1.00 83.06 164 LYS A C 1
ATOM 1276 O O . LYS A 1 164 ? 4.467 -5.481 0.350 1.00 83.06 164 LYS A O 1
ATOM 1281 N N . THR A 1 165 ? 5.066 -7.633 0.611 1.00 79.38 165 THR A N 1
ATOM 1282 C CA . THR A 1 165 ? 5.899 -7.414 1.811 1.00 79.38 165 THR A CA 1
ATOM 1283 C C . THR A 1 165 ? 7.058 -6.453 1.563 1.00 79.38 165 THR A C 1
ATOM 1285 O O . THR A 1 165 ? 7.528 -5.781 2.481 1.00 79.38 165 THR A O 1
ATOM 1288 N N . ASN A 1 166 ? 7.508 -6.369 0.310 1.00 75.06 166 ASN A N 1
ATOM 1289 C CA . ASN A 1 166 ? 8.614 -5.520 -0.104 1.00 75.06 166 ASN A CA 1
ATOM 1290 C C . ASN A 1 166 ? 8.157 -4.148 -0.607 1.00 75.06 166 ASN A C 1
ATOM 1292 O O . ASN A 1 166 ? 9.015 -3.293 -0.828 1.00 75.06 166 ASN A O 1
ATOM 1296 N N . CYS A 1 167 ? 6.852 -3.926 -0.791 1.00 79.12 167 CYS A N 1
ATOM 1297 C CA . CYS A 1 167 ? 6.300 -2.676 -1.299 1.00 79.12 167 CYS A CA 1
ATOM 1298 C C . CYS A 1 167 ? 6.178 -1.602 -0.216 1.00 79.12 167 CYS A C 1
ATOM 1300 O O . CYS A 1 167 ? 5.940 -1.865 0.963 1.00 79.12 167 CYS A O 1
ATOM 1302 N N . THR A 1 168 ? 6.275 -0.358 -0.668 1.00 80.56 168 THR A N 1
ATOM 1303 C CA . THR A 1 168 ? 5.755 0.806 0.046 1.00 80.56 168 THR A CA 1
ATOM 1304 C C . THR A 1 168 ? 4.363 1.109 -0.494 1.00 80.56 168 THR A C 1
ATOM 1306 O O . THR A 1 168 ? 4.091 0.933 -1.685 1.00 80.56 168 THR A O 1
ATOM 1309 N N . LEU A 1 169 ? 3.468 1.512 0.398 1.00 82.88 169 LEU A N 1
ATOM 1310 C CA . LEU A 1 169 ? 2.047 1.683 0.130 1.00 82.88 169 LEU A CA 1
ATOM 1311 C C . LEU A 1 169 ? 1.650 3.118 0.464 1.00 82.88 169 LEU A C 1
ATOM 1313 O O . LEU A 1 169 ? 2.176 3.717 1.400 1.00 82.88 169 LEU A O 1
ATOM 1317 N N . SER A 1 170 ? 0.705 3.664 -0.288 1.00 80.56 170 SER A N 1
ATOM 1318 C CA . SER A 1 170 ? 0.177 5.008 -0.073 1.00 80.56 170 SER A CA 1
ATOM 1319 C C . SER A 1 170 ? -1.343 4.983 -0.207 1.00 80.56 170 SER A C 1
ATOM 1321 O O . SER A 1 170 ? -1.855 4.223 -1.031 1.00 80.56 170 SER A O 1
ATOM 1323 N N . PRO A 1 171 ? -2.084 5.812 0.551 1.00 77.81 171 PRO A N 1
ATOM 1324 C CA . PRO A 1 171 ? -3.531 5.921 0.392 1.00 77.81 171 PRO A CA 1
ATOM 1325 C C . PRO A 1 171 ? -3.964 6.654 -0.890 1.00 77.81 171 PRO A C 1
ATOM 1327 O O . PRO A 1 171 ? -5.161 6.823 -1.107 1.00 77.81 171 PRO A O 1
ATOM 1330 N N . PHE A 1 172 ? -3.029 7.123 -1.719 1.00 71.88 172 PHE A N 1
ATOM 1331 C CA . PHE A 1 172 ? -3.302 7.842 -2.963 1.00 71.88 172 PHE A CA 1
ATOM 1332 C C . PHE A 1 172 ? -2.431 7.330 -4.106 1.00 71.88 172 PHE A C 1
ATOM 1334 O O . PHE A 1 172 ? -1.351 6.781 -3.878 1.00 71.88 172 PHE A O 1
ATOM 1341 N N . ASP A 1 173 ? -2.887 7.568 -5.340 1.00 67.25 173 ASP A N 1
ATOM 1342 C CA . ASP A 1 173 ? -2.055 7.345 -6.515 1.00 67.25 173 ASP A CA 1
ATOM 1343 C C . ASP A 1 173 ? -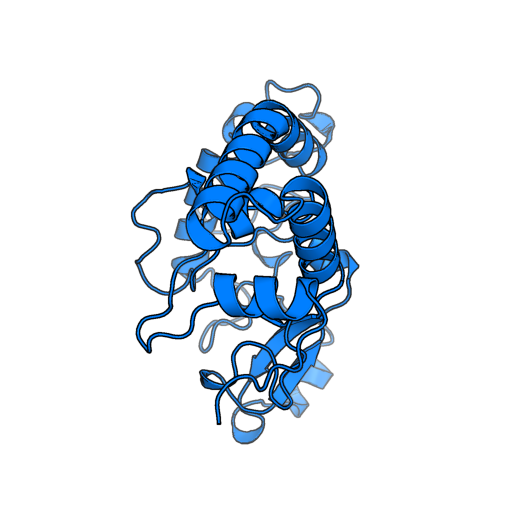0.843 8.278 -6.469 1.00 67.25 173 ASP A C 1
ATOM 1345 O O . ASP A 1 173 ? -0.934 9.505 -6.548 1.00 67.25 173 ASP A O 1
ATOM 1349 N N . ILE A 1 174 ? 0.304 7.641 -6.325 1.00 59.38 174 ILE A N 1
ATOM 1350 C CA . ILE A 1 174 ? 1.615 8.250 -6.207 1.00 59.38 174 ILE A CA 1
ATOM 1351 C C . ILE A 1 174 ? 2.117 8.820 -7.542 1.00 59.38 174 ILE A C 1
ATOM 1353 O O . ILE A 1 174 ? 3.090 9.572 -7.536 1.00 59.38 174 ILE A O 1
ATOM 1357 N N . TYR A 1 175 ? 1.468 8.502 -8.675 1.00 52.59 175 TYR A N 1
ATOM 1358 C CA . TYR A 1 175 ? 1.748 9.116 -9.983 1.00 52.59 175 TYR A CA 1
ATOM 1359 C C . TYR A 1 175 ? 1.166 10.516 -10.133 1.00 52.59 175 TYR A C 1
ATOM 1361 O O . TYR A 1 175 ? 1.757 11.367 -10.805 1.00 52.59 175 TYR A O 1
ATOM 1369 N N . GLY A 1 176 ? 0.033 10.789 -9.490 1.00 49.12 176 GLY A N 1
ATOM 1370 C CA . GLY A 1 176 ? -0.421 12.160 -9.339 1.00 49.12 176 GLY A CA 1
ATOM 1371 C C . GLY A 1 176 ? 0.604 12.903 -8.488 1.00 49.12 176 GLY A C 1
ATOM 1372 O O . GLY A 1 176 ? 0.974 12.420 -7.424 1.00 49.12 176 GLY A O 1
ATOM 1373 N N . HIS A 1 177 ? 1.037 14.095 -8.904 1.00 44.78 177 HIS A N 1
ATOM 1374 C CA . HIS A 1 177 ? 1.894 15.038 -8.153 1.00 44.78 177 HIS A CA 1
ATOM 1375 C C . HIS A 1 177 ? 1.363 15.443 -6.747 1.00 44.78 177 HIS A C 1
ATOM 1377 O O . HIS A 1 177 ? 1.753 16.459 -6.183 1.00 44.78 177 HIS A O 1
ATOM 1383 N N . ARG A 1 178 ? 0.446 14.667 -6.162 1.00 50.81 178 ARG A N 1
ATOM 1384 C CA . ARG A 1 178 ? -0.188 14.850 -4.859 1.00 50.81 178 ARG A CA 1
ATOM 1385 C C . ARG A 1 178 ? 0.566 14.191 -3.707 1.00 50.81 178 ARG A C 1
ATOM 1387 O O . ARG A 1 178 ? 0.103 14.297 -2.575 1.00 50.81 178 ARG A O 1
ATOM 1394 N N . PHE A 1 179 ? 1.746 13.607 -3.936 1.00 53.53 179 PHE A N 1
ATOM 1395 C CA . PHE A 1 179 ? 2.754 13.530 -2.872 1.00 53.53 179 PHE A CA 1
ATOM 1396 C C . PHE A 1 179 ? 3.262 14.958 -2.627 1.00 53.53 179 PHE A C 1
ATOM 1398 O O . PHE A 1 179 ? 4.361 15.336 -3.022 1.00 53.53 179 PHE A O 1
ATOM 1405 N N . GLY A 1 180 ? 2.423 15.798 -2.021 1.00 51.00 180 GLY A N 1
ATOM 1406 C CA . GLY A 1 180 ? 2.821 17.113 -1.543 1.00 51.00 180 GLY A CA 1
ATOM 1407 C C . GLY A 1 180 ? 3.738 16.933 -0.345 1.00 51.00 180 GLY A C 1
ATOM 1408 O O . GLY A 1 180 ? 3.295 17.167 0.765 1.00 51.00 180 GLY A O 1
ATOM 1409 N N . LEU A 1 181 ? 4.951 16.413 -0.560 1.00 53.44 181 LEU A N 1
ATOM 1410 C CA . LEU A 1 181 ? 6.036 16.203 0.408 1.00 53.44 181 LEU A CA 1
ATOM 1411 C C . LEU A 1 181 ? 5.679 15.480 1.727 1.00 53.44 181 LEU A C 1
ATOM 1413 O O . LEU A 1 181 ? 6.561 15.292 2.559 1.00 53.44 181 LEU A O 1
ATOM 1417 N N . ASP A 1 182 ? 4.432 15.046 1.925 1.00 65.31 182 ASP A N 1
ATOM 1418 C CA . ASP A 1 182 ? 3.945 14.477 3.177 1.00 65.31 182 ASP A CA 1
ATOM 1419 C C . ASP A 1 182 ? 4.287 12.989 3.258 1.00 65.31 182 ASP A C 1
ATOM 1421 O O . ASP A 1 182 ? 3.455 12.096 3.076 1.00 65.31 182 ASP A O 1
ATOM 1425 N N . THR A 1 183 ? 5.570 12.744 3.514 1.00 67.81 183 THR A N 1
ATOM 1426 C CA . THR A 1 183 ? 6.177 11.428 3.730 1.00 67.81 183 THR A CA 1
ATOM 1427 C C . THR A 1 183 ? 5.519 10.653 4.872 1.00 67.81 183 THR A C 1
ATOM 1429 O O . THR A 1 183 ? 5.619 9.428 4.896 1.00 67.81 183 THR A O 1
ATOM 1432 N N . SER A 1 184 ? 4.797 11.326 5.780 1.00 71.81 184 SER A N 1
ATOM 1433 C CA . SER A 1 184 ? 4.156 10.695 6.940 1.00 71.81 184 SER A CA 1
ATOM 1434 C C . SER A 1 184 ? 3.017 9.738 6.574 1.00 71.81 184 SER A C 1
ATOM 1436 O O . SER A 1 184 ? 2.633 8.903 7.389 1.00 71.81 184 SER A O 1
ATOM 1438 N N . LYS A 1 185 ? 2.499 9.814 5.341 1.00 75.94 185 LYS A N 1
ATOM 1439 C CA . LYS A 1 185 ? 1.412 8.954 4.840 1.00 75.94 185 LYS A CA 1
ATOM 1440 C C . LYS A 1 185 ? 1.902 7.680 4.154 1.00 75.94 185 LYS A C 1
ATOM 1442 O O . LYS A 1 185 ? 1.089 6.832 3.778 1.00 75.94 185 LYS A O 1
ATOM 1447 N N . LEU A 1 186 ? 3.215 7.544 3.968 1.00 80.94 186 LEU A N 1
ATOM 1448 C CA . LEU A 1 186 ? 3.794 6.343 3.391 1.00 80.94 186 LEU A CA 1
ATOM 1449 C C . LEU A 1 186 ? 3.712 5.194 4.399 1.00 80.94 186 LEU A C 1
ATOM 1451 O O . LEU A 1 186 ? 3.988 5.348 5.587 1.00 80.94 186 LEU A O 1
ATOM 1455 N N . SER A 1 187 ? 3.308 4.032 3.916 1.00 85.00 187 SER A N 1
ATOM 1456 C CA . SER A 1 187 ? 3.067 2.841 4.721 1.00 85.00 187 SER A CA 1
ATOM 1457 C C . SER A 1 187 ? 3.851 1.659 4.169 1.00 85.00 187 SER A C 1
ATOM 1459 O O . SER A 1 187 ? 4.379 1.696 3.056 1.00 85.00 187 SER A O 1
ATOM 1461 N N . THR A 1 188 ? 3.932 0.591 4.951 1.00 86.94 188 THR A N 1
ATOM 1462 C CA . THR A 1 188 ? 4.557 -0.674 4.550 1.00 86.94 188 THR A CA 1
ATOM 1463 C C . THR A 1 188 ? 3.659 -1.827 4.972 1.00 86.94 188 THR A C 1
ATOM 1465 O O . THR A 1 188 ? 2.712 -1.629 5.734 1.00 86.94 188 THR A O 1
ATOM 1468 N N . PHE A 1 189 ? 3.968 -3.037 4.509 1.00 87.38 189 PHE A N 1
ATOM 1469 C CA . PHE A 1 189 ? 3.228 -4.241 4.891 1.00 87.38 189 PHE A CA 1
ATOM 1470 C C . PHE A 1 189 ? 3.109 -4.440 6.415 1.00 87.38 189 PHE A C 1
ATOM 1472 O O . PHE A 1 189 ? 2.089 -4.918 6.910 1.00 87.38 189 PHE A O 1
ATOM 1479 N N . TRP A 1 190 ? 4.139 -4.032 7.157 1.00 85.25 190 TRP A N 1
ATOM 1480 C CA . TRP A 1 190 ? 4.223 -4.163 8.614 1.00 85.25 190 TRP A CA 1
ATOM 1481 C C . TRP A 1 190 ? 3.498 -3.048 9.371 1.00 85.25 190 TRP A C 1
ATOM 1483 O O . TRP A 1 190 ? 3.488 -3.061 10.594 1.00 85.25 190 TRP A O 1
ATOM 1493 N N . HIS A 1 191 ? 2.945 -2.062 8.659 1.00 87.44 191 HIS A N 1
ATOM 1494 C CA . HIS A 1 191 ? 2.365 -0.867 9.260 1.00 87.44 191 HIS A CA 1
ATOM 1495 C C . HIS A 1 191 ? 1.109 -0.398 8.513 1.00 87.44 191 HIS A C 1
ATOM 1497 O O . HIS A 1 191 ? 0.975 0.773 8.140 1.00 87.44 191 HIS A O 1
ATOM 1503 N N . MET A 1 192 ? 0.186 -1.329 8.259 1.00 92.06 192 MET A N 1
ATOM 1504 C CA . MET A 1 192 ? -1.063 -1.051 7.539 1.00 92.06 192 MET A CA 1
ATOM 1505 C C . MET A 1 192 ? -1.968 -0.064 8.287 1.00 92.06 192 MET A C 1
ATOM 1507 O O . MET A 1 192 ? -2.779 0.624 7.668 1.00 92.06 192 MET A O 1
ATOM 1511 N N . GLU A 1 193 ? -1.802 0.077 9.602 1.00 94.06 193 GLU A N 1
ATOM 1512 C CA . GLU A 1 193 ? -2.482 1.084 10.413 1.00 94.06 193 GLU A CA 1
ATOM 1513 C C . GLU A 1 193 ? -2.242 2.501 9.888 1.00 94.06 193 GLU A C 1
ATOM 1515 O O . GLU A 1 193 ? -3.151 3.328 9.959 1.00 94.06 193 GLU A O 1
ATOM 1520 N N . ASN A 1 194 ? -1.070 2.785 9.303 1.00 90.44 194 ASN A N 1
ATOM 1521 C CA . ASN A 1 194 ? -0.806 4.105 8.736 1.00 90.44 194 ASN A CA 1
ATOM 1522 C C . ASN A 1 194 ? -1.649 4.377 7.479 1.00 90.44 194 ASN A C 1
ATOM 1524 O O . ASN A 1 194 ? -2.135 5.499 7.303 1.00 90.44 194 ASN A O 1
ATOM 1528 N N . LEU A 1 195 ? -1.912 3.349 6.652 1.00 89.75 195 LEU A N 1
ATOM 1529 C CA . LEU A 1 195 ? -2.873 3.455 5.548 1.00 89.75 195 LEU A CA 1
ATOM 1530 C C . LEU A 1 195 ? -4.256 3.764 6.105 1.00 89.75 195 LEU A C 1
ATOM 1532 O O . LEU A 1 195 ? -4.889 4.708 5.650 1.00 89.75 195 LEU A O 1
ATOM 1536 N N . ILE A 1 196 ? -4.696 3.039 7.134 1.00 92.81 196 ILE A N 1
ATOM 1537 C CA . ILE A 1 196 ? -6.014 3.237 7.755 1.00 92.81 196 ILE A CA 1
ATOM 1538 C C . ILE A 1 196 ? -6.134 4.649 8.344 1.00 92.81 196 ILE A C 1
ATOM 1540 O O . ILE A 1 196 ? -7.129 5.340 8.115 1.00 92.81 196 ILE A O 1
ATOM 1544 N N . ALA A 1 197 ? -5.110 5.123 9.053 1.00 91.00 197 ALA A N 1
ATOM 1545 C CA . ALA A 1 197 ? -5.068 6.466 9.622 1.00 91.00 197 ALA A CA 1
ATOM 1546 C C . ALA A 1 197 ? -5.107 7.558 8.539 1.00 91.00 197 ALA A C 1
ATOM 1548 O O . ALA A 1 197 ? -5.753 8.587 8.737 1.00 91.00 197 ALA A O 1
ATOM 1549 N N . SER A 1 198 ? -4.487 7.307 7.383 1.00 85.94 198 SER A N 1
ATOM 1550 C CA . SER A 1 198 ? -4.257 8.301 6.327 1.00 85.94 198 SER A CA 1
ATOM 1551 C C . SER A 1 198 ? -5.157 8.156 5.093 1.00 85.94 198 SER A C 1
ATOM 1553 O O . SER A 1 198 ? -5.103 9.019 4.219 1.00 85.94 198 SER A O 1
ATOM 1555 N N . CYS A 1 199 ? -5.997 7.114 5.005 1.00 82.56 199 CYS A N 1
ATOM 1556 C CA . CYS A 1 199 ? -6.932 6.881 3.898 1.00 82.56 199 CYS A CA 1
ATOM 1557 C C . CYS A 1 199 ? -7.775 8.127 3.618 1.00 82.56 199 CYS A C 1
ATOM 1559 O O . CYS A 1 199 ? -8.340 8.719 4.537 1.00 82.56 199 CYS A O 1
ATOM 1561 N N . GLN A 1 200 ? -7.910 8.505 2.356 1.00 73.81 200 GLN A N 1
ATOM 1562 C CA . GLN A 1 200 ? -8.752 9.626 1.952 1.00 73.81 200 GLN A CA 1
ATOM 1563 C C . GLN A 1 200 ? -9.900 9.125 1.084 1.00 73.81 200 GLN A C 1
ATOM 1565 O O . GLN A 1 200 ? -9.863 8.003 0.576 1.00 73.81 200 GLN A O 1
ATOM 1570 N N . ASN A 1 201 ? -10.923 9.963 0.940 1.00 69.62 201 ASN A N 1
ATOM 1571 C CA . ASN A 1 201 ? -11.887 9.761 -0.128 1.00 69.62 201 ASN A CA 1
ATOM 1572 C C . ASN A 1 201 ? -11.193 10.101 -1.445 1.00 69.62 201 ASN A C 1
ATOM 1574 O O . ASN A 1 201 ? -10.416 11.060 -1.496 1.00 69.62 201 ASN A O 1
ATOM 1578 N N . ASP A 1 202 ? -11.462 9.335 -2.493 1.00 64.12 202 ASP A N 1
ATOM 1579 C CA . ASP A 1 202 ? -10.991 9.707 -3.817 1.00 64.12 202 ASP A CA 1
ATOM 1580 C C . ASP A 1 202 ? -11.744 10.945 -4.345 1.00 64.12 202 ASP A C 1
ATOM 1582 O O . ASP A 1 202 ? -12.692 11.458 -3.737 1.00 64.12 202 ASP A O 1
ATOM 1586 N N . PHE A 1 203 ? -11.303 11.445 -5.499 1.00 53.91 203 PHE A N 1
ATOM 1587 C CA . PHE A 1 203 ? -11.897 12.617 -6.145 1.00 53.91 203 PHE A CA 1
ATOM 1588 C C . PHE A 1 203 ? -13.364 12.408 -6.568 1.00 53.91 203 PHE A C 1
ATOM 1590 O O . PHE A 1 203 ? -14.099 13.381 -6.720 1.00 53.91 203 PHE A O 1
ATOM 1597 N N . PHE A 1 204 ? -13.797 11.157 -6.727 1.00 55.78 204 PHE A N 1
ATOM 1598 C CA . PHE A 1 204 ? -15.150 10.763 -7.118 1.00 55.78 204 PHE A CA 1
ATOM 1599 C C . PHE A 1 204 ? -16.035 10.407 -5.911 1.00 55.78 204 PHE A C 1
ATOM 1601 O O . PHE A 1 204 ? -17.174 9.972 -6.080 1.00 55.78 204 PHE A O 1
ATOM 1608 N N . GLY A 1 205 ? -15.546 10.624 -4.685 1.00 59.81 205 GLY A N 1
ATOM 1609 C CA . GLY A 1 205 ? -16.278 10.347 -3.452 1.00 59.81 205 GLY A CA 1
ATOM 1610 C C . GLY A 1 205 ? -16.228 8.886 -3.002 1.00 59.81 205 GLY A C 1
ATOM 1611 O O . GLY A 1 205 ? -16.899 8.537 -2.025 1.00 59.81 205 GLY A O 1
ATOM 1612 N N . TYR A 1 206 ? -15.426 8.034 -3.649 1.00 70.12 206 TYR A N 1
ATOM 1613 C CA . TYR A 1 206 ? -15.145 6.695 -3.157 1.00 70.12 206 TYR A CA 1
ATOM 1614 C C . TYR A 1 206 ? -14.438 6.780 -1.815 1.00 70.12 206 TYR A C 1
ATOM 1616 O O . TYR A 1 206 ? -13.364 7.365 -1.675 1.00 70.12 206 TYR A O 1
ATOM 1624 N N . ASN A 1 207 ? -15.050 6.179 -0.805 1.00 81.19 207 ASN A N 1
ATOM 1625 C CA . ASN A 1 207 ? -14.530 6.212 0.546 1.00 81.19 207 ASN A CA 1
ATOM 1626 C C . ASN A 1 207 ? -13.879 4.864 0.866 1.00 81.19 207 ASN A C 1
ATOM 1628 O O . ASN A 1 207 ? -14.544 3.940 1.347 1.00 81.19 207 ASN A O 1
ATOM 1632 N N . CYS A 1 208 ? -12.573 4.758 0.601 1.00 83.81 208 CYS A N 1
ATOM 1633 C CA . CYS A 1 208 ? -11.780 3.564 0.902 1.00 83.81 208 CYS A CA 1
ATOM 1634 C C . CYS A 1 208 ? -11.917 3.152 2.374 1.00 83.81 208 CYS A C 1
ATOM 1636 O O . CYS A 1 208 ? -12.075 1.972 2.672 1.00 83.81 208 CYS A O 1
ATOM 1638 N N . PHE A 1 209 ? -11.923 4.128 3.291 1.00 89.62 209 PHE A N 1
ATOM 1639 C CA . PHE A 1 209 ? -12.034 3.873 4.726 1.00 89.62 209 PHE A CA 1
ATOM 1640 C C . PHE A 1 209 ? -13.385 3.245 5.091 1.00 89.62 209 PHE A C 1
ATOM 1642 O O . PHE A 1 209 ? -13.419 2.187 5.711 1.00 89.62 209 PHE A O 1
ATOM 1649 N N . LYS A 1 210 ? -14.506 3.833 4.653 1.00 89.12 210 LYS A N 1
ATOM 1650 C CA . LYS A 1 210 ? -15.847 3.266 4.873 1.00 89.12 210 LYS A CA 1
ATOM 1651 C C . LYS A 1 210 ? -15.976 1.880 4.261 1.00 89.12 210 LYS A C 1
ATOM 1653 O O . LYS A 1 210 ? -16.580 1.013 4.880 1.00 89.12 210 LYS A O 1
ATOM 1658 N N . SER A 1 211 ? -15.429 1.670 3.069 1.00 88.25 211 SER A N 1
ATOM 1659 C CA . SER A 1 211 ? -15.494 0.372 2.389 1.00 88.25 211 SER A CA 1
ATOM 1660 C C . SER A 1 211 ? -14.733 -0.697 3.176 1.00 88.25 211 SER A C 1
ATOM 1662 O O . SER A 1 211 ? -15.260 -1.780 3.417 1.00 88.25 211 SER A O 1
ATOM 1664 N N . LEU A 1 212 ? -13.550 -0.350 3.691 1.00 91.19 212 LEU A N 1
ATOM 1665 C CA . LEU A 1 212 ? -12.764 -1.219 4.562 1.00 91.19 212 LEU A CA 1
ATOM 1666 C C . LEU A 1 212 ? -13.470 -1.497 5.901 1.00 91.19 212 LEU A C 1
ATOM 1668 O O . LEU A 1 212 ? -13.491 -2.638 6.354 1.00 91.19 212 LEU A O 1
ATOM 1672 N N . VAL A 1 213 ? -14.114 -0.490 6.505 1.00 92.69 213 VAL A N 1
ATOM 1673 C CA . VAL A 1 213 ? -14.937 -0.666 7.717 1.00 92.69 213 VAL A CA 1
ATOM 1674 C C . VAL A 1 213 ? -16.096 -1.629 7.459 1.00 92.69 213 VAL A C 1
ATOM 1676 O O . VAL A 1 213 ? -16.323 -2.531 8.262 1.00 92.69 213 VAL A O 1
ATOM 1679 N N . LYS A 1 214 ? -16.818 -1.468 6.344 1.00 91.06 214 LYS A N 1
ATOM 1680 C CA . LYS A 1 214 ? -17.924 -2.360 5.966 1.00 91.06 214 LYS A CA 1
ATOM 1681 C C . LYS A 1 214 ? -17.451 -3.801 5.807 1.00 91.06 214 LYS A C 1
ATOM 1683 O O . LYS A 1 214 ? -18.048 -4.704 6.388 1.00 91.06 214 LYS A O 1
ATOM 1688 N N . MET A 1 215 ? -16.338 -4.007 5.105 1.00 91.19 215 MET A N 1
ATOM 1689 C CA . MET A 1 215 ? -15.738 -5.334 4.973 1.00 91.19 215 MET A CA 1
ATOM 1690 C C . MET A 1 215 ? -15.329 -5.928 6.321 1.00 91.19 215 MET A C 1
ATOM 1692 O O . MET A 1 215 ? -15.652 -7.078 6.605 1.00 91.19 215 MET A O 1
ATOM 1696 N N . ALA A 1 216 ? -14.690 -5.145 7.191 1.00 93.81 216 ALA A N 1
ATOM 1697 C CA . ALA A 1 216 ? -14.276 -5.605 8.517 1.00 93.81 216 ALA A CA 1
ATOM 1698 C C . ALA A 1 216 ? -15.466 -5.929 9.446 1.00 93.81 216 ALA A C 1
ATOM 1700 O O . ALA A 1 216 ? -15.342 -6.738 10.370 1.00 93.81 216 ALA A O 1
ATOM 1701 N N . LYS A 1 217 ? -16.639 -5.343 9.182 1.00 92.25 217 LYS A N 1
ATOM 1702 C CA . LYS A 1 217 ? -17.914 -5.689 9.829 1.00 92.25 217 LYS A CA 1
ATOM 1703 C C . LYS A 1 217 ? -18.627 -6.891 9.192 1.00 92.25 217 LYS A C 1
ATOM 1705 O O . LYS A 1 217 ? -19.626 -7.344 9.740 1.00 92.25 217 LYS A O 1
ATOM 1710 N N . GLY A 1 218 ? -18.124 -7.423 8.076 1.00 89.00 218 GLY A N 1
ATOM 1711 C CA . GLY A 1 218 ? -18.770 -8.502 7.322 1.00 89.00 218 GLY A CA 1
ATOM 1712 C C . GLY A 1 218 ? -19.999 -8.045 6.528 1.00 89.00 218 GLY A C 1
ATOM 1713 O O . GLY A 1 218 ? -20.824 -8.869 6.135 1.00 89.00 218 GLY A O 1
ATOM 1714 N N . GLU A 1 219 ? -20.152 -6.740 6.301 1.00 88.31 219 GLU A N 1
ATOM 1715 C CA . GLU A 1 219 ? -21.246 -6.203 5.497 1.00 88.31 219 GLU A CA 1
ATOM 1716 C C . GLU A 1 219 ? -20.998 -6.491 4.011 1.00 88.31 219 GLU A C 1
ATOM 1718 O O . GLU A 1 219 ? -19.883 -6.335 3.507 1.00 88.31 219 GLU A O 1
ATOM 1723 N N . LYS A 1 220 ? -22.054 -6.872 3.278 1.00 72.69 220 LYS A N 1
ATOM 1724 C CA . LYS A 1 220 ? -21.967 -6.998 1.819 1.00 72.69 220 LYS A CA 1
ATOM 1725 C C . LYS A 1 220 ? -21.660 -5.633 1.214 1.00 72.69 220 LYS A C 1
ATOM 1727 O O . LYS A 1 220 ? -22.373 -4.658 1.455 1.00 72.69 220 LYS A O 1
ATOM 1732 N N . PHE A 1 221 ? -20.618 -5.587 0.397 1.00 68.56 221 PHE A N 1
ATOM 1733 C CA . PHE A 1 221 ? -20.179 -4.381 -0.280 1.00 68.56 221 PHE A C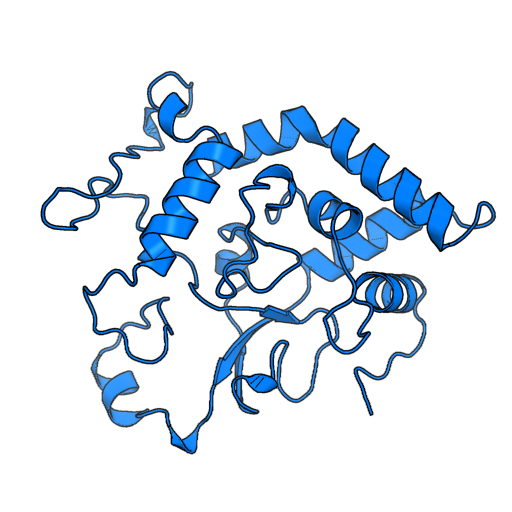A 1
ATOM 1734 C C . PHE A 1 221 ? -20.125 -4.616 -1.787 1.00 68.56 221 PHE A C 1
ATOM 1736 O O . PHE A 1 221 ? -19.595 -5.626 -2.240 1.00 68.56 221 PHE A O 1
ATOM 1743 N N . LEU A 1 222 ? -20.677 -3.677 -2.553 1.00 60.34 222 LEU A N 1
ATOM 1744 C CA . LEU A 1 222 ? -20.513 -3.607 -4.000 1.00 60.34 222 LEU A CA 1
ATOM 1745 C C . LEU A 1 222 ? -19.568 -2.443 -4.279 1.00 60.34 222 LEU A C 1
ATOM 1747 O O . LEU A 1 222 ? -19.889 -1.291 -3.977 1.00 60.34 222 LEU A O 1
ATOM 1751 N N . ALA A 1 223 ? -18.385 -2.756 -4.800 1.00 56.34 223 ALA A N 1
ATOM 1752 C CA . ALA A 1 223 ? -17.408 -1.761 -5.206 1.00 56.34 223 ALA A CA 1
ATOM 1753 C C . ALA A 1 223 ? -17.913 -1.040 -6.457 1.00 56.34 223 ALA A C 1
ATOM 1755 O O . ALA A 1 223 ? -17.677 -1.521 -7.552 1.00 56.34 223 ALA A O 1
ATOM 1756 N N . HIS A 1 224 ? -18.617 0.079 -6.254 1.00 48.06 224 HIS A N 1
ATOM 1757 C CA . HIS A 1 224 ? -19.212 0.932 -7.289 1.00 48.06 224 HIS A CA 1
ATOM 1758 C C . HIS A 1 224 ? -20.095 0.197 -8.314 1.00 48.06 224 HIS A C 1
ATOM 1760 O O . HIS A 1 224 ? -19.615 -0.510 -9.193 1.00 48.06 224 HIS A O 1
ATOM 1766 N N . SER A 1 225 ? -21.408 0.427 -8.230 1.00 35.34 225 SER A N 1
ATOM 1767 C CA . SER A 1 225 ? -22.325 0.254 -9.367 1.00 35.34 225 SER A CA 1
ATOM 1768 C C . SER A 1 225 ? -21.974 1.205 -10.507 1.00 35.34 225 SER A C 1
ATOM 1770 O O . SER A 1 225 ? -21.764 2.397 -10.171 1.00 35.34 225 SER A O 1
#

Organism: Salmonella enterica (NCBI:txid28901)

pLDDT: mean 73.82, std 16.71, range [35.34, 97.06]

Sequence (225 aa):
VLAHIHSRCQRDADIIREKALRRISRECGTEIDCTLLLNKMVDILQNARLTINFNAAKIDFASLLKNKEYLNSYALGCRPGDLPAYNVGRDSVETKAFELERLADSPYAPYGQTGGFSVAYTPNSRTFSPTSRPIYAALDFLNGENGGASAYGKSFFELNDNVKTNCTLSPFDIYGHRFGLDTSKLSTFWHMENLIASCQNDFFGYNCFKSLVKMAKGEKFLAHS

Radius of gyration: 18.42 Å; chains: 1; bounding box: 48×31×49 Å